Protein AF-0000000068973822 (afdb_homodimer)

pLDDT: mean 94.46, std 4.37, range [61.22, 98.12]

Solvent-accessible surface area (backbone atoms only — not comparable to full-atom values): 18687 Å² total; per-residue (Å²): 132,57,70,66,59,50,48,53,49,49,56,64,38,21,75,82,67,74,74,43,32,42,66,67,36,48,35,72,63,44,80,24,71,57,99,57,79,37,46,62,68,36,48,51,48,54,44,62,74,42,31,82,83,69,76,74,44,29,42,63,70,35,41,53,54,48,51,54,52,50,51,52,49,49,55,53,48,56,68,41,21,79,83,67,73,46,40,34,40,65,68,33,43,50,51,46,42,41,73,74,69,47,89,72,53,72,69,53,50,52,48,50,43,61,59,50,16,86,79,73,71,71,38,27,37,50,41,36,45,53,42,49,54,52,42,50,51,41,42,48,57,42,47,49,72,44,17,77,82,69,76,51,49,29,64,31,45,57,68,54,45,51,54,32,39,47,58,65,64,112,132,57,69,64,60,52,49,53,48,50,56,63,37,20,77,81,68,74,74,43,34,43,65,67,37,48,36,73,64,46,80,23,70,57,96,56,79,37,48,63,68,38,48,50,49,53,44,63,74,42,30,83,83,70,76,73,43,30,42,64,72,34,41,52,52,48,49,52,52,50,52,53,48,50,54,54,48,55,68,40,20,78,82,66,72,49,39,33,41,66,69,32,44,51,53,46,43,43,73,74,68,46,88,73,55,71,69,54,52,53,48,51,42,62,61,50,18,88,78,73,74,69,37,28,37,50,41,37,45,52,40,50,53,51,39,50,49,42,41,50,56,41,47,50,73,43,17,77,80,69,75,50,50,29,64,30,45,55,68,54,44,50,54,32,40,48,57,64,63,114

Foldseek 3Di:
DDLVVLVVLVCVLPVVNPQWHALVSVQVSDDQQDPDTQDSLLSVVLCVVQVPVPPRIGHSVSSVVSVVVLVVLVVLVCVLVVVPSQWHALVSQCVSCVVVVDDDDSVVSQVLQCVQVPPNPRTHTSNSSSLSVVLVVQLVVLQVVQVVVVPPDGDDDPVSVVVSNCSSPD/DDLVVLVVLVCVLPVVNPQWHALVSVQVSDDQQDPDTQDSLLSVVLCVVQVPVPPRIGHSVSSVVSVVVLVVLVVLVCVLPPVPSQWHALVSQCVSCVVVVDDDDSVVSQVLQCVQVPPNPRTHTSNSSSLSVVLVVQLVVLQVVQVVVVPPDGDDDPVSVVVSNCSSPD

Nearest PDB structures (foldseek):
  5jjg-assembly1_A-2  TM=9.524E-01  e=1.210E-16  Mus musculus
  3aak-assembly1_A-2  TM=9.646E-01  e=2.326E-16  Homo sapiens
  5gqq-assembly1_C  TM=9.694E-01  e=4.235E-16  Homo sapiens
  2zn9-assembly1_B  TM=9.632E-01  e=5.871E-16  Homo sapiens
  1hqv-assembly1_A  TM=9.684E-01  e=3.738E-15  Mus musculus

Organism: Fasciola gigantica (NCBI:txid46835)

Secondary structure (DSSP, 8-state):
--HHHHHHHHHHH-TT-SSSB-HHHHHHH---SSSSPPPHHHHHHHHHHH-TT-SSSB-HHHHHHHHHHHHHHHHHHHHH-TT--SEE-HHHHHHHHHHTT----HHHHHHHHHHH-TT-SS-EEHHHHHHHHHHHHHHHHHHHHH-TTSSSEEEEEHHHHHHHHGGG--/--HHHHHHHHHHH-TT-SSSB-HHHHHHH---SSSSPPPHHHHHHHHHHH-TT-SSSB-HHHHHHHHHHHHHHHHHHHHH-TT--SEE-HHHHHHHHHHTT----HHHHHHHHHHH-TT-SS-EEHHHHHHHHHHHHHHHHHHHHH-TTSSSEEEEEHHHHHHHHGGG--

Radius of gyration: 21.0 Å; Cα contacts (8 Å, |Δi|>4): 414; chains: 2; bounding box: 54×58×52 Å

Sequence (340 aa):
MNNQQVQSFFQQVDRDNSGSISPMELQQALHNGLSTQFNMKTIELMMAMFDRDLNGTMSFPEFSQLFGYVQQWMNCFRQFDQDRSGTISCNEMQTALTSFGFRLSPQFINLLIRKFDRTKRGQIAFDDFIYCCVCLQNLTNAFMVYDINRNGFAQFHYEQFLTAALSIIIMNNQQVQSFFQQVDRDNSGSISPMELQQALHNGLSTQFNMKTIELMMAMFDRDLNGTMSFPEFSQLFGYVQQWMNCFRQFDQDRSGTISCNEMQTALTSFGFRLSPQFINLLIRKFDRTKRGQIAFDDFIYCCVCLQNLTNAFMVYDINRNGFAQFHYEQFLTAALSIII

Structure (mmCIF, N/CA/C/O backbone):
data_AF-0000000068973822-model_v1
#
loop_
_entity.id
_entity.type
_entity.pdbx_description
1 polymer 'Programmed cell death protein 6'
#
loop_
_atom_site.group_PDB
_atom_site.id
_atom_site.type_symbol
_atom_site.label_atom_id
_atom_site.label_alt_id
_atom_site.label_comp_id
_atom_site.label_asym_id
_atom_site.label_entity_id
_atom_site.label_seq_id
_atom_site.pdbx_PDB_ins_code
_atom_site.Cartn_x
_atom_site.Cartn_y
_atom_site.Cartn_z
_atom_site.occupancy
_atom_site.B_iso_or_equiv
_atom_site.auth_seq_id
_atom_site.auth_comp_id
_atom_site.auth_asym_id
_atom_site.auth_atom_id
_atom_site.pdbx_PDB_model_num
ATOM 1 N N . MET A 1 1 ? -11.172 -18.938 -22.453 1 61.44 1 MET A N 1
ATOM 2 C CA . MET A 1 1 ? -12.57 -18.828 -22.031 1 61.44 1 MET A CA 1
ATOM 3 C C . MET A 1 1 ? -13.406 -18.141 -23.109 1 61.44 1 MET A C 1
ATOM 5 O O . MET A 1 1 ? -12.906 -17.297 -23.844 1 61.44 1 MET A O 1
ATOM 9 N N . ASN A 1 2 ? -14.531 -18.656 -23.328 1 77.5 2 ASN A N 1
ATOM 10 C CA . ASN A 1 2 ? -15.422 -18.141 -24.359 1 77.5 2 ASN A CA 1
ATOM 11 C C . ASN A 1 2 ? -15.984 -16.766 -23.984 1 77.5 2 ASN A C 1
ATOM 13 O O . ASN A 1 2 ? -16.172 -16.469 -22.812 1 77.5 2 ASN A O 1
ATOM 17 N N . ASN A 1 3 ? -15.914 -15.828 -24.891 1 81.12 3 ASN A N 1
ATOM 18 C CA . ASN A 1 3 ? -16.406 -14.461 -24.734 1 81.12 3 ASN A CA 1
ATOM 19 C C . ASN A 1 3 ? -17.781 -14.438 -24.094 1 81.12 3 ASN A C 1
ATOM 21 O O . ASN A 1 3 ? -18.078 -13.57 -23.266 1 81.12 3 ASN A O 1
ATOM 25 N N . GLN A 1 4 ? -18.562 -15.414 -24.344 1 86 4 GLN A N 1
ATOM 26 C CA . GLN A 1 4 ? -19.922 -15.469 -23.797 1 86 4 GLN A CA 1
ATOM 27 C C . GLN A 1 4 ? -19.891 -15.727 -22.297 1 86 4 GLN A C 1
ATOM 29 O O . GLN A 1 4 ? -20.672 -15.141 -21.547 1 86 4 GLN A O 1
ATOM 34 N N . GLN A 1 5 ? -19.031 -16.594 -21.938 1 89.75 5 GLN A N 1
ATOM 35 C CA . GLN A 1 5 ? -18.906 -16.906 -20.531 1 89.75 5 GLN A CA 1
ATOM 36 C C . GLN A 1 5 ? -18.422 -15.695 -19.734 1 89.75 5 GLN A C 1
ATOM 38 O O . GLN A 1 5 ? -18.953 -15.414 -18.656 1 89.75 5 GLN A O 1
ATOM 43 N N . VAL A 1 6 ? -17.516 -15 -20.328 1 93.25 6 VAL A N 1
ATOM 44 C CA . VAL A 1 6 ? -16.969 -13.836 -19.656 1 93.25 6 VAL A CA 1
ATOM 45 C C . VAL A 1 6 ? -18.031 -12.75 -19.547 1 93.25 6 VAL A C 1
ATOM 47 O O . VAL A 1 6 ? -18.109 -12.039 -18.531 1 93.25 6 VAL A O 1
ATOM 50 N N . GLN A 1 7 ? -18.844 -12.633 -20.516 1 93.5 7 GLN A N 1
ATOM 51 C CA . GLN A 1 7 ? -19.922 -11.648 -20.5 1 93.5 7 GLN A CA 1
ATOM 52 C C . GLN A 1 7 ? -20.922 -11.953 -19.391 1 93.5 7 GLN A C 1
ATOM 54 O O . GLN A 1 7 ? -21.422 -11.039 -18.734 1 93.5 7 GLN A O 1
ATOM 59 N N . SER A 1 8 ? -21.234 -13.195 -19.297 1 94.12 8 SER A N 1
ATOM 60 C CA . SER A 1 8 ? -22.156 -13.602 -18.219 1 94.12 8 SER A CA 1
ATOM 61 C C . SER A 1 8 ? -21.578 -13.25 -16.859 1 94.12 8 SER A C 1
ATOM 63 O O . SER A 1 8 ? -22.297 -12.773 -15.977 1 94.12 8 SER A O 1
ATOM 65 N N . PHE A 1 9 ? -20.312 -13.492 -16.734 1 93.12 9 PHE A N 1
ATOM 66 C CA . PHE A 1 9 ? -19.656 -13.172 -15.484 1 93.12 9 PHE A CA 1
ATOM 67 C C . PHE A 1 9 ? -19.656 -11.664 -15.234 1 93.12 9 PHE A C 1
ATOM 69 O O . PHE A 1 9 ? -19.891 -11.211 -14.109 1 93.12 9 PHE A O 1
ATOM 76 N N . PHE A 1 10 ? -19.422 -10.953 -16.25 1 96.75 10 PHE A N 1
ATOM 77 C CA . PHE A 1 10 ? -19.438 -9.5 -16.172 1 96.75 10 PHE A CA 1
ATOM 78 C C . PHE A 1 10 ? -20.781 -9.008 -15.641 1 96.75 10 PHE A C 1
ATOM 80 O O . PHE A 1 10 ? -20.828 -8.156 -14.75 1 96.75 10 PHE A O 1
ATOM 87 N N . GLN A 1 11 ? -21.812 -9.555 -16.172 1 95.38 11 GLN A N 1
ATOM 88 C CA . GLN A 1 11 ? -23.156 -9.156 -15.766 1 95.38 11 GLN A CA 1
ATOM 89 C C . GLN A 1 11 ? -23.422 -9.523 -14.312 1 95.38 11 GLN A C 1
ATOM 91 O O . GLN A 1 11 ? -24.094 -8.781 -13.594 1 95.38 11 GLN A O 1
ATOM 96 N N . GLN A 1 12 ? -22.891 -10.641 -13.938 1 95.12 12 GLN A N 1
ATOM 97 C CA . GLN A 1 12 ? -23.062 -11.094 -12.562 1 95.12 12 GLN A CA 1
ATOM 98 C C . GLN A 1 12 ? -22.312 -10.195 -11.586 1 95.12 12 GLN A C 1
ATOM 100 O O . GLN A 1 12 ? -22.781 -9.945 -10.477 1 95.12 12 GLN A O 1
ATOM 105 N N . VAL A 1 13 ? -21.188 -9.797 -12 1 95.94 13 VAL A N 1
ATOM 106 C CA . VAL A 1 13 ? -20.328 -8.969 -11.156 1 95.94 13 VAL A CA 1
ATOM 107 C C . VAL A 1 13 ? -20.906 -7.555 -11.07 1 95.94 13 VAL A C 1
ATOM 109 O O . VAL A 1 13 ? -20.844 -6.914 -10.016 1 95.94 13 VAL A O 1
ATOM 112 N N . ASP A 1 14 ? -21.453 -7.102 -12.172 1 97.19 14 ASP A N 1
ATOM 113 C CA . ASP A 1 14 ? -22.062 -5.773 -12.234 1 97.19 14 ASP A CA 1
ATOM 114 C C . ASP A 1 14 ? -23.406 -5.75 -11.508 1 97.19 14 ASP A C 1
ATOM 116 O O . ASP A 1 14 ? -24.453 -5.586 -12.133 1 97.19 14 ASP A O 1
ATOM 120 N N . ARG A 1 15 ? -23.406 -5.688 -10.297 1 95.31 15 ARG A N 1
ATOM 121 C CA . ARG A 1 15 ? -24.594 -5.867 -9.453 1 95.31 15 ARG A CA 1
ATOM 122 C C . ARG A 1 15 ? -25.578 -4.711 -9.633 1 95.31 15 ARG A C 1
ATOM 124 O O . ARG A 1 15 ? -26.781 -4.895 -9.5 1 95.31 15 ARG A O 1
ATOM 131 N N . ASP A 1 16 ? -25.109 -3.525 -9.867 1 94.94 16 ASP A N 1
ATOM 132 C CA . ASP A 1 16 ? -26.016 -2.387 -10 1 94.94 16 ASP A CA 1
ATOM 133 C C . ASP A 1 16 ? -26.406 -2.16 -11.461 1 94.94 16 ASP A C 1
ATOM 135 O O . ASP A 1 16 ? -27.062 -1.164 -11.789 1 94.94 16 ASP A O 1
ATOM 139 N N . ASN A 1 17 ? -25.938 -2.965 -12.352 1 95.94 17 ASN A N 1
ATOM 140 C CA . ASN A 1 17 ? -26.25 -2.943 -13.773 1 95.94 17 ASN A CA 1
ATOM 141 C C . ASN A 1 17 ? -25.891 -1.599 -14.406 1 95.94 17 ASN A C 1
ATOM 143 O O . ASN A 1 17 ? -26.656 -1.064 -15.203 1 95.94 17 ASN A O 1
ATOM 147 N N . SER A 1 18 ? -24.766 -1.058 -14.031 1 95.81 18 SER A N 1
ATOM 148 C CA . SER A 1 18 ? -24.328 0.242 -14.531 1 95.81 18 SER A CA 1
ATOM 149 C C . SER A 1 18 ? -23.609 0.104 -15.859 1 95.81 18 SER A C 1
ATOM 151 O O . SER A 1 18 ? -23.375 1.096 -16.562 1 95.81 18 SER A O 1
ATOM 153 N N . GLY A 1 19 ? -23.219 -1.12 -16.203 1 96.06 19 GLY A N 1
ATOM 154 C CA . GLY A 1 19 ? -22.406 -1.342 -17.375 1 96.06 19 GLY A CA 1
ATOM 155 C C . GLY A 1 19 ? -20.922 -1.262 -17.109 1 96.06 19 GLY A C 1
ATOM 156 O O . GLY A 1 19 ? -20.109 -1.386 -18.016 1 96.06 19 GLY A O 1
ATOM 157 N N . SER A 1 20 ? -20.531 -1.035 -15.875 1 96.94 20 SER A N 1
ATOM 158 C CA . SER A 1 20 ? -19.141 -1.008 -15.438 1 96.94 20 SER A CA 1
ATOM 159 C C . SER A 1 20 ? -18.984 -1.642 -14.062 1 96.94 20 SER A C 1
ATOM 161 O O . SER A 1 20 ? -19.938 -1.713 -13.289 1 96.94 20 SER A O 1
ATOM 163 N N . ILE A 1 21 ? -17.828 -2.158 -13.82 1 97 21 ILE A N 1
ATOM 164 C CA . ILE A 1 21 ? -17.562 -2.834 -12.555 1 97 21 ILE A CA 1
ATOM 165 C C . ILE A 1 21 ? -16.781 -1.904 -11.625 1 97 21 ILE A C 1
ATOM 167 O O . ILE A 1 21 ? -15.734 -1.382 -12.008 1 97 21 ILE A O 1
ATOM 171 N N . SER A 1 22 ? -17.312 -1.692 -10.453 1 94.69 22 SER A N 1
ATOM 172 C CA . SER A 1 22 ? -16.609 -0.921 -9.43 1 94.69 22 SER A CA 1
ATOM 173 C C . SER A 1 22 ? -15.641 -1.795 -8.641 1 94.69 22 SER A C 1
ATOM 175 O O . SER A 1 22 ? -15.695 -3.023 -8.719 1 94.69 22 SER A O 1
ATOM 177 N N . PRO A 1 23 ? -14.75 -1.146 -7.848 1 92.25 23 PRO A N 1
ATOM 178 C CA . PRO A 1 23 ? -13.844 -1.928 -7.004 1 92.25 23 PRO A CA 1
ATOM 179 C C . PRO A 1 23 ? -14.586 -2.82 -6.012 1 92.25 23 PRO A C 1
ATOM 181 O O . PRO A 1 23 ? -14.203 -3.977 -5.812 1 92.25 23 PRO A O 1
ATOM 184 N N . MET A 1 24 ? -15.602 -2.303 -5.484 1 91.25 24 MET A N 1
ATOM 185 C CA . MET A 1 24 ? -16.375 -3.062 -4.504 1 91.25 24 MET A CA 1
ATOM 186 C C . MET A 1 24 ? -17.062 -4.25 -5.16 1 91.25 24 MET A C 1
ATOM 188 O O . MET A 1 24 ? -17.109 -5.344 -4.594 1 91.25 24 MET A O 1
ATOM 192 N N . GLU A 1 25 ? -17.594 -4.023 -6.312 1 95.69 25 GLU A N 1
ATOM 193 C CA . GLU A 1 25 ? -18.234 -5.117 -7.043 1 95.69 25 GLU A CA 1
ATOM 194 C C . GLU A 1 25 ? -17.219 -6.207 -7.391 1 95.69 25 GLU A C 1
ATOM 196 O O . GLU A 1 25 ? -17.516 -7.398 -7.262 1 95.69 25 GLU A O 1
ATOM 201 N N . LEU A 1 26 ? -16.062 -5.773 -7.832 1 96.5 26 LEU A N 1
ATOM 202 C CA . LEU A 1 26 ? -15.016 -6.73 -8.156 1 96.5 26 LEU A CA 1
ATOM 203 C C . LEU A 1 26 ? -14.578 -7.5 -6.918 1 96.5 26 LEU A C 1
ATOM 205 O O . LEU A 1 26 ? -14.391 -8.719 -6.973 1 96.5 26 LEU A O 1
ATOM 209 N N . GLN A 1 27 ? -14.422 -6.816 -5.832 1 94.81 27 GLN A N 1
ATOM 210 C CA . GLN A 1 27 ? -14.008 -7.441 -4.578 1 94.81 27 GLN A CA 1
ATOM 211 C C . GLN A 1 27 ? -14.984 -8.539 -4.16 1 94.81 27 GLN A C 1
ATOM 213 O O . GLN A 1 27 ? -14.562 -9.602 -3.695 1 94.81 27 GLN A O 1
ATOM 218 N N . GLN A 1 28 ? -16.234 -8.281 -4.324 1 93.5 28 GLN A N 1
ATOM 219 C CA . GLN A 1 28 ? -17.266 -9.234 -3.916 1 93.5 28 GLN A CA 1
ATOM 220 C C . GLN A 1 28 ? -17.312 -10.43 -4.855 1 93.5 28 GLN A C 1
ATOM 222 O O . GLN A 1 28 ? -17.797 -11.508 -4.484 1 93.5 28 GLN A O 1
ATOM 227 N N . ALA A 1 29 ? -16.828 -10.227 -6.031 1 94.56 29 ALA A N 1
ATOM 228 C CA . ALA A 1 29 ? -16.922 -11.273 -7.051 1 94.56 29 ALA A CA 1
ATOM 229 C C . ALA A 1 29 ? -15.75 -12.242 -6.945 1 94.56 29 ALA A C 1
ATOM 231 O O . ALA A 1 29 ? -15.867 -13.414 -7.312 1 94.56 29 ALA A O 1
ATOM 232 N N . LEU A 1 30 ? -14.656 -11.734 -6.477 1 95.19 30 LEU A N 1
ATOM 233 C CA . LEU A 1 30 ? -13.445 -12.547 -6.418 1 95.19 30 LEU A CA 1
ATOM 234 C C . LEU A 1 30 ? -13.312 -13.219 -5.055 1 95.19 30 LEU A C 1
ATOM 236 O O . LEU A 1 30 ? -13.648 -12.633 -4.027 1 95.19 30 LEU A O 1
ATOM 240 N N . HIS A 1 31 ? -12.75 -14.422 -5.102 1 92.31 31 HIS A N 1
ATOM 241 C CA . HIS A 1 31 ? -12.586 -15.203 -3.883 1 92.31 31 HIS A CA 1
ATOM 242 C C . HIS A 1 31 ? -11.117 -15.562 -3.66 1 92.31 31 HIS A C 1
ATOM 244 O O . HIS A 1 31 ? -10.391 -15.844 -4.617 1 92.31 31 HIS A O 1
ATOM 250 N N . ASN A 1 32 ? -10.75 -15.578 -2.361 1 93.62 32 ASN A N 1
ATOM 251 C CA . ASN A 1 32 ? -9.352 -15.828 -2.031 1 93.62 32 ASN A CA 1
ATOM 252 C C . ASN A 1 32 ? -9.164 -17.203 -1.395 1 93.62 32 ASN A C 1
ATOM 254 O O . ASN A 1 32 ? -8.07 -17.531 -0.917 1 93.62 32 ASN A O 1
ATOM 258 N N . GLY A 1 33 ? -10.227 -17.969 -1.342 1 89.88 33 GLY A N 1
ATOM 259 C CA . GLY A 1 33 ? -10.148 -19.312 -0.774 1 89.88 33 GLY A CA 1
ATOM 260 C C . GLY A 1 33 ? -10.359 -19.328 0.728 1 89.88 33 GLY A C 1
ATOM 261 O O . GLY A 1 33 ? -10.352 -20.406 1.344 1 89.88 33 GLY A O 1
ATOM 262 N N . LEU A 1 34 ? -10.461 -18.203 1.317 1 92.38 34 LEU A N 1
ATOM 263 C CA . LEU A 1 34 ? -10.742 -18.062 2.742 1 92.38 34 LEU A CA 1
ATOM 264 C C . LEU A 1 34 ? -12.086 -17.375 2.963 1 92.38 34 LEU A C 1
ATOM 266 O O . LEU A 1 34 ? -12.742 -16.953 2.004 1 92.38 34 LEU A O 1
ATOM 270 N N . SER A 1 35 ? -12.477 -17.328 4.199 1 88.56 35 SER A N 1
ATOM 271 C CA . SER A 1 35 ? -13.758 -16.719 4.543 1 88.56 35 SER A CA 1
ATOM 272 C C . SER A 1 35 ? -13.648 -15.211 4.668 1 88.56 35 SER A C 1
ATOM 274 O O . SER A 1 35 ? -14.586 -14.539 5.094 1 88.56 35 SER A O 1
ATOM 276 N N . THR A 1 36 ? -12.516 -14.688 4.277 1 88.5 36 THR A N 1
ATOM 277 C CA . THR A 1 36 ? -12.32 -13.242 4.363 1 88.5 36 THR A CA 1
ATOM 278 C C . THR A 1 36 ? -12.562 -12.586 3.008 1 88.5 36 THR A C 1
ATOM 280 O O . THR A 1 36 ? -12.547 -13.25 1.974 1 88.5 36 THR A O 1
ATOM 283 N N . GLN A 1 37 ? -12.789 -11.305 3.055 1 89 37 GLN A N 1
ATOM 284 C CA . GLN A 1 37 ? -12.93 -10.539 1.822 1 89 37 GLN A CA 1
ATOM 285 C C . GLN A 1 37 ? -11.617 -10.508 1.039 1 89 37 GLN A C 1
ATOM 287 O O . GLN A 1 37 ? -10.539 -10.531 1.628 1 89 37 GLN A O 1
ATOM 292 N N . PHE A 1 38 ? -11.828 -10.438 -0.295 1 94.69 38 PHE A N 1
ATOM 293 C CA . PHE A 1 38 ? -10.656 -10.273 -1.147 1 94.69 38 PHE A CA 1
ATOM 294 C C . PHE A 1 38 ? -9.906 -8.992 -0.799 1 94.69 38 PHE A C 1
ATOM 296 O O . PHE A 1 38 ? -10.523 -7.965 -0.495 1 94.69 38 PHE A O 1
ATOM 303 N N . ASN A 1 39 ? -8.586 -9.07 -0.814 1 92.75 39 ASN A N 1
ATOM 304 C CA . ASN A 1 39 ? -7.73 -7.945 -0.451 1 92.75 39 ASN A CA 1
ATOM 305 C C . ASN A 1 39 ? -7.98 -6.738 -1.352 1 92.75 39 ASN A C 1
ATOM 307 O O . ASN A 1 39 ? -7.762 -6.805 -2.562 1 92.75 39 ASN A O 1
ATOM 311 N N . MET A 1 40 ? -8.398 -5.691 -0.692 1 89.75 40 MET A N 1
ATOM 312 C CA . MET A 1 40 ? -8.719 -4.496 -1.466 1 89.75 40 MET A CA 1
ATOM 313 C C . MET A 1 40 ? -7.473 -3.943 -2.152 1 89.75 40 MET A C 1
ATOM 315 O O . MET A 1 40 ? -7.555 -3.406 -3.258 1 89.75 40 MET A O 1
ATOM 319 N N . LYS A 1 41 ? -6.332 -4.105 -1.562 1 91.5 41 LYS A N 1
ATOM 320 C CA . LYS A 1 41 ? -5.098 -3.65 -2.191 1 91.5 41 LYS A CA 1
ATOM 321 C C . LYS A 1 41 ? -4.848 -4.383 -3.506 1 91.5 41 LYS A C 1
ATOM 323 O O . LYS A 1 41 ? -4.422 -3.773 -4.492 1 91.5 41 LYS A O 1
ATOM 328 N N . THR A 1 42 ? -5.141 -5.621 -3.488 1 95.81 42 THR A N 1
ATOM 329 C CA . THR A 1 42 ? -4.988 -6.414 -4.703 1 95.81 42 THR A CA 1
ATOM 330 C C . THR A 1 42 ? -6 -5.984 -5.762 1 95.81 42 THR A C 1
ATOM 332 O O . THR A 1 42 ? -5.676 -5.914 -6.949 1 95.81 42 THR A O 1
ATOM 335 N N . ILE A 1 43 ? -7.176 -5.672 -5.32 1 95.06 43 ILE A N 1
ATOM 336 C CA . ILE A 1 43 ? -8.219 -5.191 -6.215 1 95.06 43 ILE A CA 1
ATOM 337 C C . ILE A 1 43 ? -7.758 -3.908 -6.906 1 95.06 43 ILE A C 1
ATOM 339 O O . ILE A 1 43 ? -7.82 -3.799 -8.133 1 95.06 43 ILE A O 1
ATOM 343 N N . GLU A 1 44 ? -7.266 -3.047 -6.133 1 91.56 44 GLU A N 1
ATOM 344 C CA . GLU A 1 44 ? -6.836 -1.756 -6.664 1 91.56 44 GLU A CA 1
ATOM 345 C C . GLU A 1 44 ? -5.656 -1.915 -7.617 1 91.56 44 GLU A C 1
ATOM 347 O O . GLU A 1 44 ? -5.578 -1.234 -8.641 1 91.56 44 GLU A O 1
ATOM 352 N N . LEU A 1 45 ? -4.816 -2.783 -7.223 1 93.44 45 LEU A N 1
ATOM 353 C CA . LEU A 1 45 ? -3.678 -3.09 -8.078 1 93.44 45 LEU A CA 1
ATOM 354 C C . LEU A 1 45 ? -4.145 -3.602 -9.438 1 93.44 45 LEU A C 1
ATOM 356 O O . LEU A 1 45 ? -3.723 -3.088 -10.477 1 93.44 45 LEU A O 1
ATOM 360 N N . MET A 1 46 ? -5.066 -4.555 -9.406 1 95.38 46 MET A N 1
ATOM 361 C CA . MET A 1 46 ? -5.559 -5.145 -10.648 1 95.38 46 MET A CA 1
ATOM 362 C C . MET A 1 46 ? -6.336 -4.121 -11.461 1 95.38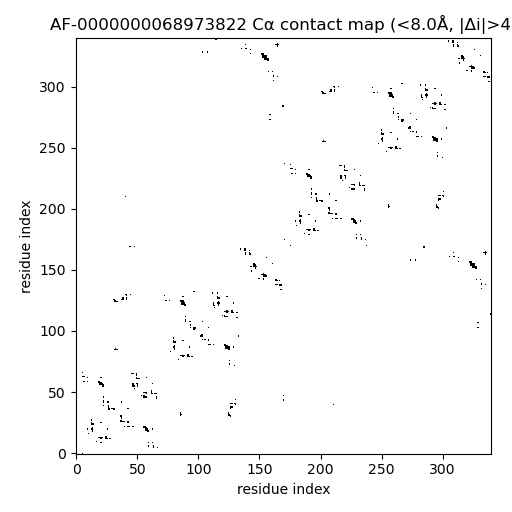 46 MET A C 1
ATOM 364 O O . MET A 1 46 ? -6.176 -4.043 -12.688 1 95.38 46 MET A O 1
ATOM 368 N N . MET A 1 47 ? -7.082 -3.352 -10.812 1 94.19 47 MET A N 1
ATOM 369 C CA . MET A 1 47 ? -7.855 -2.33 -11.516 1 94.19 47 MET A CA 1
ATOM 370 C C . MET A 1 47 ? -6.934 -1.308 -12.164 1 94.19 47 MET A C 1
ATOM 372 O O . MET A 1 47 ? -7.156 -0.909 -13.312 1 94.19 47 MET A O 1
ATOM 376 N N . ALA A 1 48 ? -5.988 -0.963 -11.438 1 91.12 48 ALA A N 1
ATOM 377 C CA . ALA A 1 48 ? -5.043 0.009 -11.977 1 91.12 48 ALA A CA 1
ATOM 378 C C . ALA A 1 48 ? -4.344 -0.537 -13.219 1 91.12 48 ALA A C 1
ATOM 380 O O . ALA A 1 48 ? -4.027 0.215 -14.141 1 91.12 48 ALA A O 1
ATOM 381 N N . MET A 1 49 ? -4.137 -1.771 -13.289 1 93.62 49 MET A N 1
ATOM 382 C CA . MET A 1 49 ? -3.428 -2.41 -14.398 1 93.62 49 MET A CA 1
ATOM 383 C C . MET A 1 49 ? -4.281 -2.416 -15.664 1 93.62 49 MET A C 1
ATOM 385 O O . MET A 1 49 ? -3.752 -2.338 -16.766 1 93.62 49 MET A O 1
ATOM 389 N N . PHE A 1 50 ? -5.555 -2.436 -15.469 1 95.62 50 PHE A N 1
ATOM 390 C CA . PHE A 1 50 ? -6.363 -2.711 -16.656 1 95.62 50 PHE A CA 1
ATOM 391 C C . PHE A 1 50 ? -7.336 -1.566 -16.922 1 95.62 50 PHE A C 1
ATOM 393 O O . PHE A 1 50 ? -8 -1.543 -17.953 1 95.62 50 PHE A O 1
ATOM 400 N N . ASP A 1 51 ? -7.406 -0.679 -15.969 1 93.06 51 ASP A N 1
ATOM 401 C CA . ASP A 1 51 ? -8.258 0.492 -16.172 1 93.06 51 ASP A CA 1
ATOM 402 C C . ASP A 1 51 ? -7.605 1.483 -17.125 1 93.06 51 ASP A C 1
ATOM 404 O O . ASP A 1 51 ? -7.09 2.52 -16.703 1 93.06 51 ASP A O 1
ATOM 408 N N . ARG A 1 52 ? -7.789 1.351 -18.359 1 90.12 52 ARG A N 1
ATOM 409 C CA . ARG A 1 52 ? -7.082 2.076 -19.406 1 90.12 52 ARG A CA 1
ATOM 410 C C . ARG A 1 52 ? -7.535 3.531 -19.469 1 90.12 52 ARG A C 1
ATOM 412 O O . ARG A 1 52 ? -6.738 4.422 -19.781 1 90.12 52 ARG A O 1
ATOM 419 N N . ASP A 1 53 ? -8.773 3.791 -19.234 1 90.25 53 ASP A N 1
ATOM 420 C CA . ASP A 1 53 ? -9.266 5.16 -19.375 1 90.25 53 ASP A CA 1
ATOM 421 C C . ASP A 1 53 ? -9.211 5.898 -18.031 1 90.25 53 ASP A C 1
ATOM 423 O O . ASP A 1 53 ? -9.672 7.039 -17.938 1 90.25 53 ASP A O 1
ATOM 427 N N . LEU A 1 54 ? -8.773 5.23 -16.938 1 86 54 LEU A N 1
ATOM 428 C CA . LEU A 1 54 ? -8.484 5.812 -15.633 1 86 54 LEU A CA 1
ATOM 429 C C . LEU A 1 54 ? -9.734 6.426 -15.023 1 86 54 LEU A C 1
ATOM 431 O O . LEU A 1 54 ? -9.672 7.484 -14.391 1 86 54 LEU A O 1
ATOM 435 N N . ASN A 1 55 ? -10.828 5.777 -15.258 1 87.25 55 ASN A N 1
ATOM 436 C CA . ASN A 1 55 ? -12.062 6.34 -14.719 1 87.25 55 ASN A CA 1
ATOM 437 C C . ASN A 1 55 ? -12.469 5.648 -13.414 1 87.25 55 ASN A C 1
ATOM 439 O O . ASN A 1 55 ? -13.508 5.977 -12.836 1 87.25 55 ASN A O 1
ATOM 443 N N . GLY A 1 56 ? -11.727 4.602 -13.031 1 87.81 56 GLY A N 1
ATOM 444 C CA . GLY A 1 56 ? -11.945 3.998 -11.727 1 87.81 56 GLY A CA 1
ATOM 445 C C . GLY A 1 56 ? -12.883 2.809 -11.766 1 87.81 56 GLY A C 1
ATOM 446 O O . GLY A 1 56 ? -13.125 2.16 -10.742 1 87.81 56 GLY A O 1
ATOM 447 N N . THR A 1 57 ? -13.438 2.58 -12.938 1 93.56 57 THR A N 1
ATOM 448 C CA . THR A 1 57 ? -14.289 1.411 -13.125 1 93.56 57 THR A CA 1
ATOM 449 C C . THR A 1 57 ? -13.805 0.571 -14.305 1 93.56 57 THR A C 1
ATOM 451 O O . THR A 1 57 ? -12.859 0.959 -15 1 93.56 57 THR A O 1
ATOM 454 N N . MET A 1 58 ? -14.43 -0.635 -14.375 1 96.25 58 MET A N 1
ATOM 455 C CA . MET A 1 58 ? -13.977 -1.532 -15.438 1 96.25 58 MET A CA 1
ATOM 456 C C . MET A 1 58 ? -15.078 -1.759 -16.469 1 96.25 58 MET A C 1
ATOM 458 O O . MET A 1 58 ? -16.172 -2.189 -16.125 1 96.25 58 MET A O 1
ATOM 462 N N . SER A 1 59 ? -14.75 -1.381 -17.688 1 96.75 59 SER A N 1
ATOM 463 C CA . SER A 1 59 ? -15.609 -1.776 -18.812 1 96.75 59 SER A CA 1
ATOM 464 C C . SER A 1 59 ? -15.453 -3.26 -19.125 1 96.75 59 SER A C 1
ATOM 466 O O . SER A 1 59 ? -14.586 -3.932 -18.562 1 96.75 59 SER A O 1
ATOM 468 N N . PHE A 1 60 ? -16.375 -3.676 -20.016 1 96.06 60 PHE A N 1
ATOM 469 C CA . PHE A 1 60 ? -16.344 -5.098 -20.344 1 96.06 60 PHE A CA 1
ATOM 470 C C . PHE A 1 60 ? -15 -5.484 -20.953 1 96.06 60 PHE A C 1
ATOM 472 O O . PHE A 1 60 ? -14.383 -6.469 -20.531 1 96.06 60 PHE A O 1
ATOM 479 N N . PRO A 1 61 ? -14.484 -4.773 -21.844 1 96.12 61 PRO A N 1
ATOM 480 C CA . PRO A 1 61 ? -13.195 -5.164 -22.406 1 96.12 61 PRO A CA 1
ATOM 481 C C . PRO A 1 61 ? -12.078 -5.191 -21.375 1 96.12 61 PRO A C 1
ATOM 483 O O . PRO A 1 61 ? -11.258 -6.113 -21.359 1 96.12 61 PRO A O 1
ATOM 486 N N . GLU A 1 62 ? -12.047 -4.25 -20.5 1 97.06 62 GLU A N 1
ATOM 487 C CA . GLU A 1 62 ? -11.062 -4.219 -19.422 1 97.06 62 GLU A CA 1
ATOM 488 C C . GLU A 1 62 ? -11.227 -5.414 -18.484 1 97.06 62 GLU A C 1
ATOM 490 O O . GLU A 1 62 ? -10.242 -6.055 -18.109 1 97.06 62 GLU A O 1
ATOM 495 N N . PHE A 1 63 ? -12.477 -5.629 -18.25 1 97 63 PHE A N 1
ATOM 496 C CA . PHE A 1 63 ? -12.781 -6.746 -17.359 1 97 63 PHE A CA 1
ATOM 497 C C . PHE A 1 63 ? -12.352 -8.07 -17.984 1 97 63 PHE A C 1
ATOM 499 O O . PHE A 1 63 ? -11.836 -8.953 -17.297 1 97 63 PHE A O 1
ATOM 506 N N . SER A 1 64 ? -12.625 -8.18 -19.203 1 96.56 64 SER A N 1
ATOM 507 C CA . SER A 1 64 ? -12.273 -9.422 -19.891 1 96.56 64 SER A CA 1
ATOM 508 C C . SER A 1 64 ? -10.781 -9.703 -19.781 1 96.56 64 SER A C 1
ATOM 510 O O . SER A 1 64 ? -10.375 -10.844 -19.562 1 96.56 64 SER A O 1
ATOM 512 N N . GLN A 1 65 ? -10.008 -8.711 -19.938 1 96.38 65 GLN A N 1
ATOM 513 C CA . GLN A 1 65 ? -8.562 -8.859 -19.797 1 96.38 65 GLN A CA 1
ATOM 514 C C . GLN A 1 65 ? -8.18 -9.211 -18.359 1 96.38 65 GLN A C 1
ATOM 516 O O . GLN A 1 65 ? -7.355 -10.094 -18.141 1 96.38 65 GLN A O 1
ATOM 521 N N . LEU A 1 66 ? -8.766 -8.523 -17.438 1 96.88 66 LEU A N 1
ATOM 522 C CA . LEU A 1 66 ? -8.508 -8.805 -16.031 1 96.88 66 LEU A CA 1
ATOM 523 C C . LEU A 1 66 ? -8.867 -10.25 -15.688 1 96.88 66 LEU A C 1
ATOM 525 O O . LEU A 1 66 ? -8.141 -10.922 -14.961 1 96.88 66 LEU A O 1
ATOM 529 N N . PHE A 1 67 ? -9.961 -10.633 -16.219 1 95.5 67 PHE A N 1
ATOM 530 C CA . PHE A 1 67 ? -10.438 -11.992 -15.961 1 95.5 67 PHE A CA 1
ATOM 531 C C . PHE A 1 67 ? -9.406 -13.016 -16.422 1 95.5 67 PHE A C 1
ATOM 533 O O . PHE A 1 67 ? -9.109 -13.977 -15.703 1 95.5 67 PHE A O 1
ATOM 540 N N . GLY A 1 68 ? -8.93 -12.812 -17.594 1 95.81 68 GLY A N 1
ATOM 541 C CA . GLY A 1 68 ? -7.875 -13.688 -18.078 1 95.81 68 GLY A CA 1
ATOM 542 C C . GLY A 1 68 ? -6.637 -13.672 -17.203 1 95.81 68 GLY A C 1
ATOM 543 O O . GLY A 1 68 ? -6.039 -14.719 -16.938 1 95.81 68 GLY A O 1
ATOM 544 N N . TYR A 1 69 ? -6.273 -12.523 -16.734 1 96.44 69 TYR A N 1
ATOM 545 C CA . TYR A 1 69 ? -5.148 -12.344 -15.836 1 96.44 69 TYR A CA 1
ATOM 546 C C . TYR A 1 69 ? -5.359 -13.117 -14.539 1 96.44 69 TYR A C 1
ATOM 548 O O . TYR A 1 69 ? -4.461 -13.828 -14.078 1 96.44 69 TYR A O 1
ATOM 556 N N . VAL A 1 70 ? -6.535 -13.062 -14.008 1 96.38 70 VAL A N 1
ATOM 557 C CA . VAL A 1 70 ? -6.879 -13.758 -12.766 1 96.38 70 VAL A CA 1
ATOM 558 C C . VAL A 1 70 ? -6.82 -15.266 -12.984 1 96.38 70 VAL A C 1
ATOM 560 O O . VAL A 1 70 ? -6.324 -16 -12.125 1 96.38 70 VAL A O 1
ATOM 563 N N . GLN A 1 71 ? -7.309 -15.633 -14.07 1 95.75 71 GLN A N 1
ATOM 564 C CA . GLN A 1 71 ? -7.281 -17.062 -14.383 1 95.75 71 GLN A CA 1
ATOM 565 C C . GLN A 1 71 ? -5.848 -17.578 -14.453 1 95.75 71 GLN A C 1
ATOM 567 O O . GLN A 1 71 ? -5.559 -18.688 -13.984 1 95.75 71 GLN A O 1
ATOM 572 N N . GLN A 1 72 ? -5.02 -16.828 -15.031 1 96.88 72 GLN A N 1
ATOM 573 C CA . GLN A 1 72 ? -3.615 -17.219 -15.109 1 96.88 72 GLN A CA 1
ATOM 574 C C . GLN A 1 72 ? -3.004 -17.344 -13.711 1 96.88 72 GLN A C 1
ATOM 576 O O . GLN A 1 72 ? -2.273 -18.297 -13.438 1 96.88 72 GLN A O 1
ATOM 581 N N . TRP A 1 73 ? -3.316 -16.438 -12.891 1 97.06 73 TRP A N 1
ATOM 582 C CA . TRP A 1 73 ? -2.816 -16.469 -11.523 1 97.06 73 TRP A CA 1
ATOM 583 C C . TRP A 1 73 ? -3.377 -17.672 -10.758 1 97.06 73 TRP A C 1
ATOM 585 O O . TRP A 1 73 ? -2.676 -18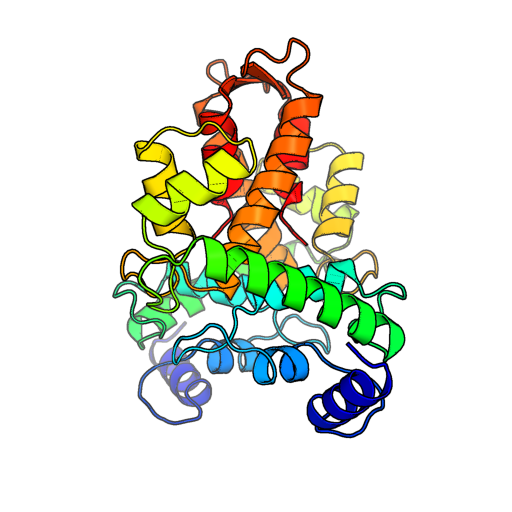.281 -9.953 1 97.06 73 TRP A O 1
ATOM 595 N N . MET A 1 74 ? -4.652 -17.938 -11.008 1 96.31 74 MET A N 1
ATOM 596 C CA . MET A 1 74 ? -5.27 -19.078 -10.352 1 96.31 74 MET A CA 1
ATOM 597 C C . MET A 1 74 ? -4.555 -20.375 -10.727 1 96.31 74 MET A C 1
ATOM 599 O O . MET A 1 74 ? -4.281 -21.203 -9.867 1 96.31 74 MET A O 1
ATOM 603 N N . ASN A 1 75 ? -4.258 -20.484 -11.961 1 96.31 75 ASN A N 1
ATOM 604 C CA . ASN A 1 75 ? -3.533 -21.672 -12.422 1 96.31 75 ASN A CA 1
ATOM 605 C C . ASN A 1 75 ? -2.152 -21.766 -11.773 1 96.31 75 ASN A C 1
ATOM 607 O O . ASN A 1 75 ? -1.738 -22.844 -11.336 1 96.31 75 ASN A O 1
ATOM 611 N N . CYS A 1 76 ? -1.513 -20.672 -11.758 1 95.75 76 CYS A N 1
ATOM 612 C CA . CYS A 1 76 ? -0.197 -20.609 -11.133 1 95.75 76 CYS A CA 1
ATOM 613 C C . CYS A 1 76 ? -0.28 -20.953 -9.648 1 95.75 76 CYS A C 1
ATOM 615 O O . CYS A 1 76 ? 0.513 -21.75 -9.148 1 95.75 76 CYS A O 1
ATOM 617 N N . PHE A 1 77 ? -1.233 -20.391 -8.984 1 97.38 77 PHE A N 1
ATOM 618 C CA . PHE A 1 77 ? -1.436 -20.609 -7.555 1 97.38 77 PHE A CA 1
ATOM 619 C C . PHE A 1 77 ? -1.671 -22.078 -7.25 1 97.38 77 PHE A C 1
ATOM 621 O O . PHE A 1 77 ? -1.078 -22.625 -6.32 1 97.38 77 PHE A O 1
ATOM 628 N N . ARG A 1 78 ? -2.48 -22.719 -8.039 1 96.5 78 ARG A N 1
ATOM 629 C CA . ARG A 1 78 ? -2.832 -24.125 -7.844 1 96.5 78 ARG A CA 1
ATOM 630 C C . ARG A 1 78 ? -1.609 -25.016 -8 1 96.5 78 ARG A C 1
ATOM 632 O O . ARG A 1 78 ? -1.491 -26.047 -7.324 1 96.5 78 ARG A O 1
ATOM 639 N N . GLN A 1 79 ? -0.761 -24.625 -8.836 1 97 79 GLN A N 1
ATOM 640 C CA . GLN A 1 79 ? 0.458 -25.391 -9.07 1 97 79 GLN A CA 1
ATOM 641 C C . GLN A 1 79 ? 1.34 -25.422 -7.82 1 97 79 GLN A C 1
ATOM 643 O O . GLN A 1 79 ? 2.016 -26.406 -7.547 1 97 79 GLN A O 1
ATOM 648 N N . PHE A 1 80 ? 1.271 -24.391 -7.055 1 97.06 80 PHE A N 1
ATOM 649 C CA . PHE A 1 80 ? 2.205 -24.266 -5.938 1 97.06 80 PHE A CA 1
ATOM 650 C C . PHE A 1 80 ? 1.521 -24.609 -4.621 1 97.06 80 PHE A C 1
ATOM 652 O O . PHE A 1 80 ? 2.188 -24.859 -3.615 1 97.06 80 PHE A O 1
ATOM 659 N N . ASP A 1 81 ? 0.192 -24.516 -4.699 1 97 81 ASP A N 1
ATOM 660 C CA . ASP A 1 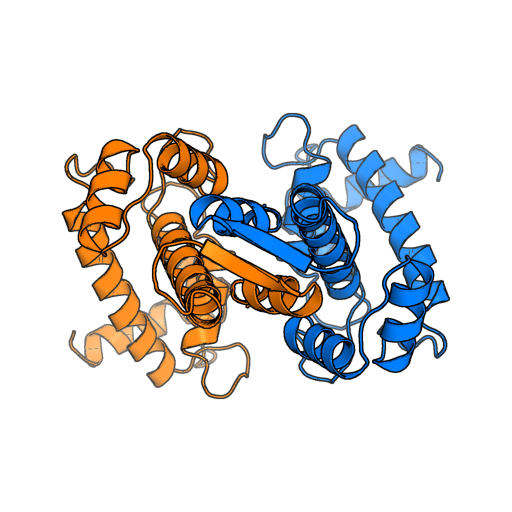81 ? -0.561 -25.016 -3.553 1 97 81 ASP A CA 1
ATOM 661 C C . ASP A 1 81 ? -0.638 -26.547 -3.564 1 97 81 ASP A C 1
ATOM 663 O O . ASP A 1 81 ? -1.714 -27.109 -3.752 1 97 81 ASP A O 1
ATOM 667 N N . GLN A 1 82 ? 0.386 -27.172 -3.15 1 95.31 82 GLN A N 1
ATOM 668 C CA . GLN A 1 82 ? 0.578 -28.609 -3.33 1 95.31 82 GLN A CA 1
ATOM 669 C C . GLN A 1 82 ? -0.409 -29.406 -2.48 1 95.31 82 GLN A C 1
ATOM 671 O O . GLN A 1 82 ? -0.884 -30.469 -2.902 1 95.31 82 GLN A O 1
ATOM 676 N N . ASP A 1 83 ? -0.752 -28.953 -1.259 1 95.44 83 ASP A N 1
ATO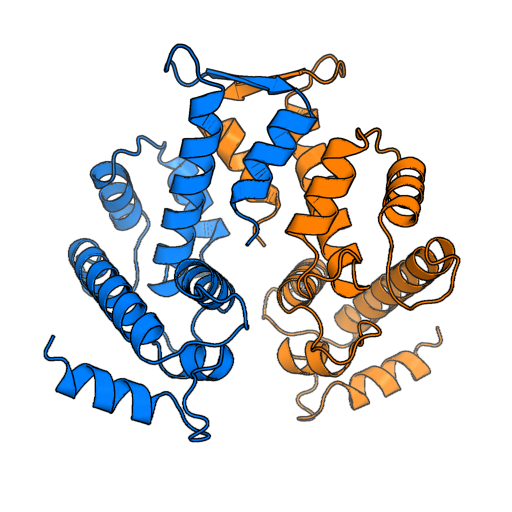M 677 C CA . ASP A 1 83 ? -1.661 -29.703 -0.392 1 95.44 83 ASP A CA 1
ATOM 678 C C . ASP A 1 83 ? -3.111 -29.297 -0.639 1 95.44 83 ASP A C 1
ATOM 680 O O . ASP A 1 83 ? -4.016 -29.719 0.078 1 95.44 83 ASP A O 1
ATOM 684 N N . ARG A 1 84 ? -3.289 -28.406 -1.624 1 95.38 84 ARG A N 1
ATOM 685 C CA . ARG A 1 84 ? -4.609 -27.938 -2.039 1 95.38 84 ARG A CA 1
ATOM 686 C C . ARG A 1 84 ? -5.395 -27.391 -0.851 1 95.38 84 ARG A C 1
AT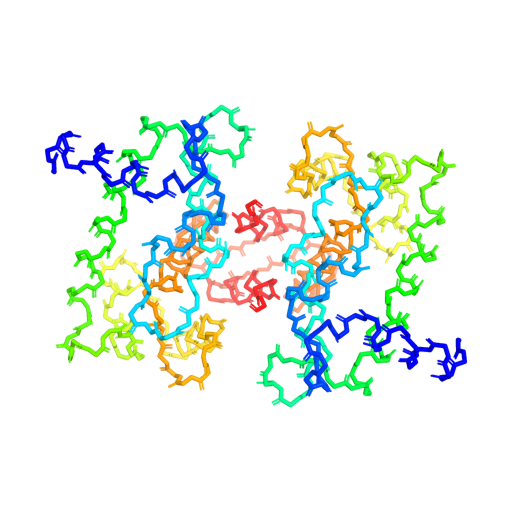OM 688 O O . ARG A 1 84 ? -6.586 -27.672 -0.707 1 95.38 84 ARG A O 1
ATOM 695 N N . SER A 1 85 ? -4.633 -26.656 0.02 1 94.56 85 SER A N 1
ATOM 696 C CA . SER A 1 85 ? -5.242 -26.078 1.215 1 94.56 85 SER A CA 1
ATOM 697 C C . SER A 1 85 ? -5.961 -24.766 0.897 1 94.56 85 SER A C 1
ATOM 699 O O . SER A 1 85 ? -6.738 -24.266 1.711 1 94.56 85 SER A O 1
ATOM 701 N N . GLY A 1 86 ? -5.664 -24.188 -0.27 1 95.38 86 GLY A N 1
ATOM 702 C CA . GLY A 1 86 ? -6.211 -22.891 -0.611 1 95.38 86 GLY A CA 1
ATOM 703 C C . GLY A 1 86 ? -5.324 -21.734 -0.173 1 95.38 86 GLY A C 1
ATOM 704 O O . GLY A 1 86 ? -5.668 -20.562 -0.372 1 95.38 86 GLY A O 1
ATOM 705 N N . THR A 1 87 ? -4.211 -22.078 0.431 1 96.88 87 THR A N 1
ATOM 706 C CA . THR A 1 87 ? -3.223 -21.094 0.857 1 96.88 87 THR A CA 1
ATOM 707 C C . THR A 1 87 ? -1.812 -21.562 0.516 1 96.88 87 THR A C 1
ATOM 709 O O . THR A 1 87 ? -1.602 -22.734 0.195 1 96.88 87 THR A O 1
ATOM 712 N N . ILE A 1 88 ? -0.942 -20.641 0.522 1 97.25 88 ILE A N 1
ATOM 713 C CA . ILE A 1 88 ? 0.458 -20.922 0.23 1 97.25 88 ILE A CA 1
ATOM 714 C C . ILE A 1 88 ? 1.267 -20.922 1.525 1 97.25 88 ILE A C 1
ATOM 716 O O . ILE A 1 88 ? 1.289 -19.922 2.248 1 97.25 88 ILE A O 1
ATOM 720 N N . SER A 1 89 ? 1.872 -22.094 1.829 1 96.25 89 SER A N 1
ATOM 721 C CA . SER A 1 89 ? 2.746 -22.203 2.994 1 96.25 89 SER A CA 1
ATOM 722 C C . SER A 1 89 ? 4.117 -21.594 2.711 1 96.25 89 SER A C 1
ATOM 724 O O . SER A 1 89 ? 4.406 -21.203 1.581 1 96.25 89 SER A O 1
ATOM 726 N N . CYS A 1 90 ? 4.957 -21.578 3.779 1 96.5 90 CYS A N 1
ATOM 727 C CA . CYS A 1 90 ? 6.297 -21.031 3.635 1 96.5 90 CYS A CA 1
ATOM 728 C C . CYS A 1 90 ? 7.102 -21.812 2.605 1 96.5 90 CYS A C 1
ATOM 730 O O . CYS A 1 90 ? 7.734 -21.219 1.727 1 96.5 90 CYS A O 1
ATOM 732 N N . ASN A 1 91 ? 7.055 -23.094 2.68 1 96.44 91 ASN A N 1
ATOM 733 C CA . ASN A 1 91 ? 7.781 -23.953 1.744 1 96.44 91 ASN A CA 1
ATOM 734 C C . ASN A 1 91 ? 7.258 -23.797 0.32 1 96.44 91 ASN A C 1
ATOM 736 O O . ASN A 1 91 ? 8.039 -23.75 -0.632 1 96.44 91 ASN A O 1
ATOM 740 N N . GLU A 1 92 ? 5.977 -23.734 0.228 1 97.94 92 GLU A N 1
ATOM 741 C CA . GLU A 1 92 ? 5.367 -23.547 -1.085 1 97.94 92 GLU A CA 1
ATOM 742 C C . GLU A 1 92 ? 5.727 -22.188 -1.67 1 97.94 92 GLU A C 1
ATOM 744 O O . GLU A 1 92 ? 5.965 -22.062 -2.873 1 97.94 92 GLU A O 1
ATOM 749 N N . MET A 1 93 ? 5.758 -21.219 -0.775 1 97.88 93 MET A N 1
ATOM 750 C CA . MET A 1 93 ? 6.145 -19.875 -1.206 1 97.88 93 MET A CA 1
ATOM 751 C C . MET A 1 93 ? 7.574 -19.859 -1.735 1 97.88 93 MET A C 1
ATOM 753 O O . MET A 1 93 ? 7.852 -19.281 -2.787 1 97.88 93 MET A O 1
ATOM 757 N N . GLN A 1 94 ? 8.422 -20.516 -1.035 1 97.5 94 GLN A N 1
ATOM 758 C CA . GLN A 1 94 ? 9.812 -20.625 -1.461 1 97.5 94 GLN A CA 1
ATOM 759 C C . GLN A 1 94 ? 9.922 -21.266 -2.842 1 97.5 94 GLN A C 1
ATOM 761 O O . GLN A 1 94 ? 10.648 -20.766 -3.709 1 97.5 94 GLN A O 1
ATOM 766 N N . THR A 1 95 ? 9.234 -22.312 -3.045 1 97.38 95 THR A N 1
ATOM 767 C CA . THR A 1 95 ? 9.242 -23.016 -4.32 1 97.38 95 THR A CA 1
ATOM 768 C C . THR A 1 95 ? 8.703 -22.109 -5.434 1 97.38 95 THR A C 1
ATOM 770 O O . THR A 1 95 ? 9.289 -22.031 -6.516 1 97.38 95 THR A O 1
ATOM 773 N N . ALA A 1 96 ? 7.621 -21.438 -5.125 1 97.81 96 ALA A N 1
ATOM 774 C CA . ALA A 1 96 ? 6.996 -20.562 -6.109 1 97.81 96 ALA A CA 1
ATOM 775 C C . ALA A 1 96 ? 7.949 -19.453 -6.543 1 97.81 96 ALA A C 1
ATOM 777 O O . ALA A 1 96 ? 8.227 -19.297 -7.734 1 97.81 96 ALA A O 1
ATOM 778 N N . LEU A 1 97 ? 8.492 -18.719 -5.578 1 98.12 97 LEU A N 1
ATOM 779 C CA . LEU A 1 97 ? 9.328 -17.562 -5.879 1 98.12 97 LEU A CA 1
ATOM 780 C C . LEU A 1 97 ? 10.625 -18 -6.566 1 98.12 97 LEU A C 1
ATOM 782 O O . LEU A 1 97 ? 11.117 -17.312 -7.465 1 98.12 97 LEU A O 1
ATOM 786 N N . THR A 1 98 ? 11.117 -19.156 -6.188 1 97.5 98 THR A N 1
ATOM 787 C CA . THR A 1 98 ? 12.281 -19.703 -6.863 1 97.5 98 THR A CA 1
ATOM 788 C C . THR A 1 98 ? 11.969 -20 -8.328 1 97.5 98 THR A C 1
ATOM 790 O O . THR A 1 98 ? 12.773 -19.703 -9.211 1 97.5 98 THR A O 1
ATOM 793 N N . SER A 1 99 ? 10.852 -20.562 -8.547 1 96.94 99 SER A N 1
ATOM 794 C CA . SER A 1 99 ? 10.445 -20.875 -9.906 1 96.94 99 SER A CA 1
ATOM 795 C C . SER A 1 99 ? 10.281 -19.609 -10.742 1 96.94 99 SER A C 1
ATOM 797 O O . SER A 1 99 ? 10.43 -19.641 -11.969 1 96.94 99 SER A O 1
ATOM 799 N N . PHE A 1 100 ? 9.922 -18.5 -10.094 1 96.5 100 PHE A N 1
ATOM 800 C CA . PHE A 1 100 ? 9.758 -17.219 -10.781 1 96.5 100 PHE A CA 1
ATOM 801 C C . PHE A 1 100 ? 11.109 -16.578 -11.047 1 96.5 100 PHE A C 1
ATOM 803 O O . PHE A 1 100 ? 11.195 -15.547 -11.719 1 96.5 100 PHE A O 1
ATOM 810 N N . GLY A 1 101 ? 12.172 -17.078 -10.461 1 95.38 101 GLY A N 1
ATOM 811 C CA . GLY A 1 101 ? 13.508 -16.578 -10.719 1 95.38 101 GLY A CA 1
ATOM 812 C C . GLY A 1 101 ? 14.078 -15.789 -9.555 1 95.38 101 GLY A C 1
ATOM 813 O O . GLY A 1 101 ? 15.156 -15.203 -9.672 1 95.38 101 GLY A O 1
ATOM 814 N N . PHE A 1 102 ? 13.32 -15.836 -8.5 1 96.12 102 PHE A N 1
ATOM 815 C CA . PHE A 1 102 ? 13.836 -15.133 -7.328 1 96.12 102 PHE A CA 1
ATOM 816 C C . PHE A 1 102 ? 14.742 -16.047 -6.512 1 96.12 102 PHE A C 1
ATOM 818 O O . PHE A 1 102 ? 14.5 -17.25 -6.406 1 96.12 102 PHE A O 1
ATOM 825 N N . ARG A 1 103 ? 15.797 -15.508 -6.027 1 92.81 103 ARG A N 1
ATOM 826 C CA . ARG A 1 103 ? 16.688 -16.219 -5.109 1 92.81 103 ARG A CA 1
ATOM 827 C C . ARG A 1 103 ? 16.734 -15.523 -3.752 1 92.81 103 ARG A C 1
ATOM 829 O O . ARG A 1 103 ? 17.656 -14.758 -3.469 1 92.81 103 ARG A O 1
ATOM 836 N N . LEU A 1 104 ? 15.812 -15.828 -2.963 1 97.25 104 LEU A N 1
ATOM 837 C CA . LEU A 1 104 ? 15.633 -15.195 -1.66 1 97.25 104 LEU A CA 1
ATOM 838 C C . LEU A 1 104 ? 16.031 -16.156 -0.537 1 97.25 104 LEU A C 1
ATOM 840 O O . LEU A 1 104 ? 15.844 -17.359 -0.655 1 97.25 104 LEU A O 1
ATOM 844 N N . SER A 1 105 ? 16.531 -15.641 0.499 1 97.38 105 SER A N 1
ATOM 845 C CA . SER A 1 105 ? 16.875 -16.453 1.666 1 97.38 105 SER A CA 1
ATOM 846 C C . SER A 1 105 ? 15.617 -16.938 2.379 1 97.38 105 SER A C 1
ATOM 848 O O . SER A 1 105 ? 14.547 -16.328 2.268 1 97.38 105 SER A O 1
ATOM 850 N N . PRO A 1 106 ? 15.734 -18.047 3.123 1 96.75 106 PRO A N 1
ATOM 851 C CA . PRO A 1 106 ? 14.602 -18.547 3.912 1 96.75 106 PRO A CA 1
ATOM 852 C C . PRO A 1 106 ? 14.094 -17.5 4.91 1 96.75 106 PRO A C 1
ATOM 854 O O . PRO A 1 106 ? 12.883 -17.406 5.141 1 96.75 106 PRO A O 1
ATOM 857 N N . GLN A 1 107 ? 15 -16.781 5.465 1 96.62 107 GLN A N 1
ATOM 858 C CA . GLN A 1 107 ? 14.625 -15.75 6.418 1 96.62 107 GLN A CA 1
ATOM 859 C C . GLN A 1 107 ? 13.758 -14.68 5.75 1 96.62 107 GLN A C 1
ATOM 861 O O . GLN A 1 107 ? 12.781 -14.219 6.336 1 96.62 107 GLN A O 1
ATOM 866 N N . PHE A 1 108 ? 14.117 -14.352 4.566 1 97.81 108 PHE A N 1
ATOM 867 C CA . PHE A 1 108 ? 13.359 -13.32 3.863 1 97.81 108 PHE A CA 1
ATOM 868 C C . PHE A 1 108 ? 12 -13.859 3.432 1 97.81 108 PHE A C 1
ATOM 870 O O . PHE A 1 108 ? 11.008 -13.125 3.453 1 97.81 108 PHE A O 1
ATOM 877 N N . ILE A 1 109 ? 11.938 -15.102 3.027 1 97.88 109 ILE A N 1
ATOM 878 C CA . ILE A 1 109 ? 10.656 -15.719 2.689 1 97.88 109 ILE A CA 1
ATOM 879 C C . ILE A 1 109 ? 9.719 -15.648 3.893 1 97.88 109 ILE A C 1
ATOM 881 O O . ILE A 1 109 ? 8.539 -15.32 3.746 1 97.88 109 ILE A O 1
ATOM 885 N N . ASN A 1 110 ? 10.211 -15.945 5.023 1 96.38 110 ASN A N 1
ATOM 886 C CA . ASN A 1 110 ? 9.43 -15.844 6.25 1 96.38 110 ASN A CA 1
ATOM 887 C C . ASN A 1 110 ? 8.945 -14.414 6.488 1 96.38 110 ASN A C 1
ATOM 889 O O . ASN A 1 110 ? 7.82 -14.203 6.949 1 96.38 110 ASN A O 1
ATOM 893 N N . LEU A 1 111 ? 9.812 -13.492 6.199 1 95.88 111 LEU A N 1
ATOM 894 C CA . LEU A 1 111 ? 9.438 -12.086 6.332 1 95.88 111 LEU A CA 1
ATOM 895 C C . LEU A 1 111 ? 8.289 -11.742 5.398 1 95.88 111 LEU A C 1
ATOM 897 O O . LEU A 1 111 ? 7.344 -11.055 5.793 1 95.88 111 LEU A O 1
ATOM 901 N N . LEU A 1 112 ? 8.367 -12.211 4.16 1 97.19 112 LEU A N 1
ATOM 902 C CA . LEU A 1 112 ? 7.293 -11.969 3.199 1 97.19 112 LEU A CA 1
ATOM 903 C C . LEU A 1 112 ? 5.973 -12.547 3.699 1 97.19 112 LEU A C 1
ATOM 905 O O . LEU A 1 112 ? 4.934 -11.891 3.613 1 97.19 112 LEU A O 1
ATOM 909 N N . ILE A 1 113 ? 6.047 -13.719 4.211 1 96.44 113 ILE A N 1
ATOM 910 C CA . ILE A 1 113 ? 4.84 -14.359 4.723 1 96.44 113 ILE A CA 1
ATOM 911 C C . ILE A 1 113 ? 4.238 -13.516 5.844 1 96.44 113 ILE A C 1
ATOM 913 O O . ILE A 1 113 ? 3.041 -13.227 5.832 1 96.44 113 ILE A O 1
ATOM 917 N N . ARG A 1 114 ? 5.039 -13.102 6.715 1 93.31 114 ARG A N 1
ATOM 918 C CA . ARG A 1 114 ? 4.562 -12.305 7.84 1 93.31 114 ARG A CA 1
ATOM 919 C C . ARG A 1 114 ? 3.963 -10.984 7.363 1 93.31 114 ARG A C 1
ATOM 921 O O . ARG A 1 114 ? 2.936 -10.547 7.879 1 93.31 114 ARG A O 1
ATOM 928 N N . LYS A 1 115 ? 4.586 -10.445 6.43 1 93.94 115 LYS A N 1
ATOM 929 C CA . LYS A 1 115 ? 4.188 -9.125 5.953 1 93.94 115 LYS A CA 1
ATOM 930 C C . LYS A 1 115 ? 2.889 -9.195 5.156 1 93.94 115 LYS A C 1
ATOM 932 O O . LYS A 1 115 ? 2.051 -8.297 5.242 1 93.94 115 LYS A O 1
ATOM 937 N N . PHE A 1 116 ? 2.674 -10.234 4.406 1 95.06 116 PHE A N 1
ATOM 938 C CA . PHE A 1 116 ? 1.57 -10.258 3.453 1 95.06 116 PHE A CA 1
ATOM 939 C C . PHE A 1 116 ? 0.442 -11.156 3.955 1 95.06 116 PHE A C 1
ATOM 941 O O . PHE A 1 116 ? -0.637 -11.195 3.361 1 95.06 116 PHE A O 1
ATOM 948 N N . ASP A 1 117 ? 0.703 -11.859 4.992 1 93.25 117 ASP A N 1
ATOM 949 C CA . ASP A 1 117 ? -0.329 -12.695 5.598 1 93.25 117 ASP A CA 1
ATOM 950 C C . ASP A 1 117 ? -1.29 -11.859 6.441 1 93.25 117 ASP A C 1
ATOM 952 O O . ASP A 1 117 ? -1.02 -11.586 7.613 1 93.25 117 ASP A O 1
ATOM 956 N N . ARG A 1 118 ? -2.459 -11.57 5.984 1 87.12 118 ARG A N 1
ATOM 957 C CA . ARG A 1 118 ? -3.426 -10.719 6.664 1 87.12 118 ARG A CA 1
ATOM 958 C C . ARG A 1 118 ? -4.16 -11.484 7.758 1 87.12 118 ARG A C 1
ATOM 960 O O . ARG A 1 118 ? -4.766 -10.883 8.648 1 87.12 118 ARG A O 1
ATOM 967 N N . THR A 1 119 ? -4.082 -12.812 7.637 1 85.38 119 THR A N 1
ATOM 968 C CA . THR A 1 119 ? -4.832 -13.641 8.578 1 85.38 119 THR A CA 1
ATOM 969 C C . THR A 1 119 ? -3.961 -14.031 9.766 1 85.38 119 THR A C 1
ATOM 971 O O . THR A 1 119 ? -4.465 -14.539 10.773 1 85.38 119 THR A O 1
ATOM 974 N N . LYS A 1 120 ? -2.633 -13.797 9.688 1 87.06 120 LYS A N 1
ATOM 975 C CA . LYS A 1 120 ? -1.659 -14.109 10.727 1 87.06 120 LYS A CA 1
ATOM 976 C C . LYS A 1 120 ? -1.689 -15.594 11.086 1 87.06 120 LYS A C 1
ATOM 978 O O . LYS A 1 120 ? -1.663 -15.953 12.266 1 87.06 120 LYS A O 1
ATOM 983 N N . ARG A 1 121 ? -1.782 -16.406 10.078 1 89.19 121 ARG A N 1
ATOM 984 C CA . ARG A 1 121 ? -1.817 -17.859 10.266 1 89.19 121 ARG A CA 1
ATOM 985 C C . ARG A 1 121 ? -0.571 -18.516 9.688 1 89.19 121 ARG A C 1
ATOM 987 O O . ARG A 1 121 ? -0.496 -19.75 9.602 1 89.19 121 ARG A O 1
ATOM 994 N N . GLY A 1 122 ? 0.297 -17.703 9.203 1 91.12 122 GLY A N 1
ATOM 995 C CA . GLY A 1 122 ? 1.539 -18.234 8.664 1 91.12 122 GLY A CA 1
ATOM 996 C C . GLY A 1 122 ? 1.401 -18.75 7.238 1 91.12 122 GLY A C 1
ATOM 997 O O . GLY A 1 122 ? 2.209 -19.562 6.785 1 91.12 122 GLY A O 1
ATOM 998 N N . GLN A 1 123 ? 0.31 -18.406 6.602 1 93.25 123 GLN A N 1
ATOM 999 C CA . GLN A 1 123 ? 0.026 -18.797 5.223 1 93.25 123 GLN A CA 1
ATOM 1000 C C . GLN A 1 123 ? -0.482 -17.609 4.414 1 93.25 123 GLN A C 1
ATOM 1002 O O . GLN A 1 123 ? -1.046 -16.672 4.969 1 93.25 123 GLN A O 1
ATOM 1007 N N . ILE A 1 124 ? -0.276 -17.703 3.121 1 95.94 124 ILE A N 1
ATOM 1008 C CA . ILE A 1 124 ? -0.672 -16.609 2.252 1 95.94 124 ILE A CA 1
ATOM 1009 C C . ILE A 1 124 ? -1.878 -17.016 1.411 1 95.94 124 ILE A C 1
ATOM 1011 O O . ILE A 1 124 ? -1.862 -18.062 0.766 1 95.94 124 ILE A O 1
ATOM 1015 N N . ALA A 1 125 ? -2.912 -16.203 1.478 1 96.88 125 ALA A N 1
ATOM 1016 C CA . ALA A 1 125 ? -4.09 -16.438 0.647 1 96.88 125 ALA A CA 1
ATOM 1017 C C . ALA A 1 125 ? -3.832 -16.031 -0.8 1 96.88 125 ALA A C 1
ATOM 1019 O O . ALA A 1 125 ? -2.84 -15.359 -1.095 1 96.88 125 ALA A O 1
ATOM 1020 N N . PHE A 1 126 ? -4.664 -16.453 -1.618 1 97 126 PHE A N 1
ATOM 1021 C CA . PHE A 1 126 ? -4.535 -16.281 -3.059 1 97 126 PHE A CA 1
ATOM 1022 C C . PHE A 1 126 ? -4.336 -14.805 -3.398 1 97 126 PHE A C 1
ATOM 1024 O O . PHE A 1 126 ? -3.395 -14.445 -4.109 1 97 126 PHE A O 1
ATOM 1031 N N . ASP A 1 127 ? -5.18 -13.898 -2.926 1 97.19 127 ASP A N 1
ATOM 1032 C CA . ASP A 1 127 ? -5.145 -12.469 -3.207 1 97.19 127 ASP A CA 1
ATOM 1033 C C . ASP A 1 127 ? -3.85 -11.836 -2.689 1 97.19 127 ASP A C 1
ATOM 1035 O O . ASP A 1 127 ? -3.229 -11.031 -3.381 1 97.19 127 ASP A O 1
ATOM 1039 N N . ASP A 1 128 ? -3.432 -12.289 -1.558 1 96.69 128 ASP A N 1
ATOM 1040 C CA . ASP A 1 128 ? -2.201 -11.766 -0.967 1 96.69 128 ASP A CA 1
ATOM 1041 C C . ASP A 1 128 ? -0.975 -12.273 -1.724 1 96.69 128 ASP A C 1
ATOM 1043 O O . ASP A 1 128 ? 0.039 -11.578 -1.805 1 96.69 128 ASP A O 1
ATOM 1047 N N . PHE A 1 129 ? -1.121 -13.492 -2.191 1 97.81 129 PHE A N 1
ATOM 1048 C CA . PHE A 1 129 ? -0.055 -14.062 -3.01 1 97.81 129 PHE A CA 1
ATOM 1049 C C . PHE A 1 129 ? 0.181 -13.211 -4.254 1 97.81 129 PHE A C 1
ATOM 1051 O O . PHE A 1 129 ? 1.322 -12.875 -4.578 1 97.81 129 PHE A O 1
ATOM 1058 N N . ILE A 1 130 ? -0.873 -12.852 -4.926 1 97.31 130 ILE A N 1
ATOM 1059 C CA . ILE A 1 130 ? -0.779 -12.008 -6.113 1 97.31 130 ILE A CA 1
ATOM 1060 C C . ILE A 1 130 ? -0.109 -10.68 -5.754 1 97.31 130 ILE A C 1
ATOM 1062 O O . ILE A 1 130 ? 0.839 -10.258 -6.418 1 97.31 130 ILE A O 1
ATOM 1066 N N . TYR A 1 131 ? -0.617 -10.078 -4.715 1 96.69 131 TYR A N 1
ATOM 1067 C CA . TYR A 1 131 ? -0.11 -8.781 -4.289 1 96.69 131 TYR A CA 1
ATOM 1068 C C . TYR A 1 131 ? 1.38 -8.852 -3.977 1 96.69 131 TYR A C 1
ATOM 1070 O O . TYR A 1 131 ? 2.156 -8 -4.426 1 96.69 131 TYR A O 1
ATOM 1078 N N . CYS A 1 132 ? 1.756 -9.867 -3.295 1 97.5 132 CYS A N 1
ATOM 1079 C CA . CYS A 1 132 ? 3.148 -10.07 -2.91 1 97.5 132 CYS A CA 1
ATOM 1080 C C . CYS A 1 132 ? 4.039 -10.195 -4.141 1 97.5 132 CYS A C 1
ATOM 1082 O O . CYS A 1 132 ? 5.07 -9.523 -4.238 1 97.5 132 CYS A O 1
ATOM 1084 N N . CYS A 1 133 ? 3.648 -11.055 -5.012 1 97.62 133 CYS A N 1
ATOM 1085 C CA . CYS A 1 133 ? 4.453 -11.312 -6.203 1 97.62 133 CYS A CA 1
ATOM 1086 C C . CYS A 1 133 ? 4.605 -10.047 -7.043 1 97.62 133 CYS A C 1
ATOM 1088 O O . CYS A 1 133 ? 5.688 -9.766 -7.555 1 97.62 133 CYS A O 1
ATOM 1090 N N . VAL A 1 134 ? 3.531 -9.297 -7.16 1 96.56 134 VAL A N 1
ATOM 1091 C CA . VAL A 1 134 ? 3.58 -8.086 -7.965 1 96.56 134 VAL A CA 1
ATOM 1092 C C . VAL A 1 134 ? 4.465 -7.047 -7.281 1 96.56 134 VAL A C 1
ATOM 1094 O O . VAL A 1 134 ? 5.273 -6.383 -7.934 1 96.56 134 VAL A O 1
ATOM 1097 N N . CYS A 1 135 ? 4.316 -6.883 -6.004 1 97.12 135 CYS A N 1
ATOM 1098 C CA . CYS A 1 135 ? 5.188 -5.98 -5.262 1 97.12 135 CYS A CA 1
ATOM 1099 C C . CYS A 1 135 ? 6.652 -6.359 -5.453 1 97.12 135 CYS A C 1
ATOM 1101 O O . CYS A 1 135 ? 7.488 -5.496 -5.738 1 97.12 135 CYS A O 1
ATOM 1103 N N . LEU A 1 136 ? 6.934 -7.629 -5.328 1 97.69 136 LEU A N 1
ATOM 1104 C CA . LEU A 1 136 ? 8.297 -8.125 -5.469 1 97.69 136 LEU A CA 1
ATOM 1105 C C . LEU A 1 136 ? 8.836 -7.836 -6.867 1 97.69 136 LEU A C 1
ATOM 1107 O O . LEU A 1 136 ? 9.977 -7.398 -7.023 1 97.69 136 LEU A O 1
ATOM 1111 N N . GLN A 1 137 ? 8.086 -8.133 -7.793 1 97.06 137 GLN A N 1
ATOM 1112 C CA . GLN A 1 137 ? 8.5 -7.883 -9.172 1 97.06 137 GLN A CA 1
ATOM 1113 C C . GLN A 1 137 ? 8.797 -6.402 -9.398 1 97.06 137 GLN A C 1
ATOM 1115 O O . GLN A 1 137 ? 9.82 -6.055 -9.977 1 97.06 137 GLN A O 1
ATOM 1120 N N . ASN A 1 138 ? 7.852 -5.535 -8.977 1 97.12 138 ASN A N 1
ATOM 1121 C CA . ASN A 1 138 ? 8.031 -4.098 -9.148 1 97.12 138 ASN A CA 1
ATOM 1122 C C . ASN A 1 138 ? 9.297 -3.604 -8.461 1 97.12 138 ASN A C 1
ATOM 1124 O O . ASN A 1 138 ? 10.078 -2.846 -9.047 1 97.12 138 ASN A O 1
ATOM 1128 N N . LEU A 1 139 ? 9.5 -4.043 -7.266 1 97.75 139 LEU A N 1
ATOM 1129 C CA . LEU A 1 139 ? 10.68 -3.623 -6.512 1 97.75 139 LEU A CA 1
ATOM 1130 C C . LEU A 1 139 ? 11.953 -4.16 -7.152 1 97.75 139 LEU A C 1
ATOM 1132 O O . LEU A 1 139 ? 12.969 -3.459 -7.207 1 97.75 139 LEU A O 1
ATOM 1136 N N . THR A 1 140 ? 11.891 -5.395 -7.617 1 97.44 140 THR A N 1
ATOM 1137 C CA . THR A 1 140 ? 13.047 -5.98 -8.289 1 97.44 140 THR A CA 1
ATOM 1138 C C . THR A 1 140 ? 13.398 -5.195 -9.547 1 97.44 140 THR A C 1
ATOM 1140 O O . THR A 1 140 ? 14.57 -4.879 -9.781 1 97.44 140 THR A O 1
ATOM 1143 N N . ASN A 1 141 ? 12.391 -4.855 -10.328 1 97.19 141 ASN A N 1
ATOM 1144 C CA . ASN A 1 141 ? 12.617 -4.055 -11.531 1 97.19 141 ASN A CA 1
ATOM 1145 C C . ASN A 1 141 ? 13.25 -2.707 -11.188 1 97.19 141 ASN A C 1
ATOM 1147 O O . ASN A 1 141 ? 14.164 -2.256 -11.883 1 97.19 141 ASN A O 1
ATOM 1151 N N . ALA A 1 142 ? 12.781 -2.125 -10.172 1 97.19 142 ALA A N 1
ATOM 1152 C CA . ALA A 1 142 ? 13.312 -0.833 -9.742 1 97.19 142 ALA A CA 1
ATOM 1153 C C . ALA A 1 142 ? 14.75 -0.968 -9.258 1 97.19 142 ALA A C 1
ATOM 1155 O O . ALA A 1 142 ? 15.594 -0.11 -9.531 1 97.19 142 ALA A O 1
ATOM 1156 N N . PHE A 1 143 ? 15 -2.025 -8.523 1 97.69 143 PHE A N 1
ATOM 1157 C CA . PHE A 1 143 ? 16.328 -2.283 -7.988 1 97.69 143 PHE A CA 1
ATOM 1158 C C . PHE A 1 143 ? 17.344 -2.496 -9.109 1 97.69 143 PHE A C 1
ATOM 1160 O O . PHE A 1 143 ? 18.469 -2.006 -9.039 1 97.69 143 PHE A O 1
ATOM 1167 N N . MET A 1 144 ? 16.922 -3.178 -10.102 1 96.06 144 MET A N 1
ATOM 1168 C CA . MET A 1 144 ? 17.812 -3.586 -11.18 1 96.06 144 MET A CA 1
ATOM 1169 C C . MET A 1 144 ? 18.328 -2.371 -11.945 1 96.06 144 MET A C 1
ATOM 1171 O O . MET A 1 144 ? 19.422 -2.412 -12.516 1 96.06 144 MET A O 1
ATOM 1175 N N . VAL A 1 145 ? 17.562 -1.304 -11.93 1 96.25 145 VAL A N 1
ATOM 1176 C CA . VAL A 1 145 ? 17.984 -0.068 -12.578 1 96.25 145 VAL A CA 1
ATOM 1177 C C . VAL A 1 145 ? 19.281 0.436 -11.945 1 96.25 145 VAL A C 1
ATOM 1179 O O . VAL A 1 145 ? 20.141 1.007 -12.633 1 96.25 145 VAL A O 1
ATOM 1182 N N . TYR A 1 146 ? 19.484 0.156 -10.719 1 95.69 146 TYR A N 1
ATOM 1183 C CA . TYR A 1 146 ? 20.625 0.708 -9.977 1 95.69 146 TYR A CA 1
ATOM 1184 C C . TYR A 1 146 ? 21.656 -0.37 -9.688 1 95.69 146 TYR A C 1
ATOM 1186 O O . TYR A 1 146 ? 22.734 -0.076 -9.172 1 95.69 146 TYR A O 1
ATOM 1194 N N . ASP A 1 147 ? 21.25 -1.59 -9.945 1 94.94 147 ASP A N 1
ATOM 1195 C CA . ASP A 1 147 ? 22.203 -2.701 -9.875 1 94.94 147 ASP A CA 1
ATOM 1196 C C . ASP A 1 147 ? 22.922 -2.895 -11.203 1 94.94 147 ASP A C 1
ATOM 1198 O O . ASP A 1 147 ? 22.75 -3.922 -11.867 1 94.94 147 ASP A O 1
ATOM 1202 N N . ILE A 1 148 ? 23.797 -2.008 -11.422 1 90.19 148 ILE A N 1
ATOM 1203 C CA . ILE A 1 148 ? 24.422 -1.878 -12.734 1 90.19 148 ILE A CA 1
ATOM 1204 C C . ILE A 1 148 ? 25.219 -3.141 -13.055 1 90.19 148 ILE A C 1
ATOM 1206 O O . ILE A 1 148 ? 25.172 -3.645 -14.18 1 90.19 148 ILE A O 1
ATOM 1210 N N . ASN A 1 149 ? 25.906 -3.691 -12.141 1 90.75 149 ASN A N 1
ATOM 1211 C CA . ASN A 1 149 ? 26.781 -4.84 -12.359 1 90.75 149 ASN A CA 1
ATOM 1212 C C . ASN A 1 149 ? 26.016 -6.156 -12.195 1 90.75 149 ASN A C 1
ATOM 1214 O O . ASN A 1 149 ? 26.594 -7.23 -12.344 1 90.75 149 ASN A O 1
ATOM 1218 N N . ARG A 1 150 ? 24.766 -6.039 -11.781 1 90.88 150 ARG A N 1
ATOM 1219 C CA . ARG A 1 150 ? 23.922 -7.207 -11.57 1 90.88 150 ARG A CA 1
ATOM 1220 C C . ARG A 1 150 ? 24.547 -8.172 -10.578 1 90.88 150 ARG A C 1
ATOM 1222 O O . ARG A 1 150 ? 24.609 -9.383 -10.828 1 90.88 150 ARG A O 1
ATOM 1229 N N . ASN A 1 151 ? 25.172 -7.605 -9.562 1 91.81 151 ASN A N 1
ATOM 1230 C CA . ASN A 1 151 ? 25.828 -8.406 -8.523 1 91.81 151 ASN A CA 1
ATOM 1231 C C . ASN A 1 151 ? 25.031 -8.375 -7.219 1 91.81 151 ASN A C 1
ATOM 1233 O O . ASN A 1 151 ? 25.516 -8.844 -6.188 1 91.81 151 ASN A O 1
ATOM 1237 N N . GLY A 1 152 ? 23.859 -7.77 -7.223 1 92.44 152 GLY A N 1
ATOM 1238 C CA . GLY A 1 152 ? 23.016 -7.77 -6.047 1 92.44 152 GLY A CA 1
ATOM 1239 C C . GLY A 1 152 ? 23.266 -6.594 -5.125 1 92.44 152 GLY A C 1
ATOM 1240 O O . GLY A 1 152 ? 22.719 -6.535 -4.02 1 92.44 152 GLY A O 1
ATOM 1241 N N . PHE A 1 153 ? 24.141 -5.691 -5.539 1 93.5 153 PHE A N 1
ATOM 1242 C CA . PHE A 1 153 ? 24.438 -4.465 -4.801 1 93.5 153 PHE A CA 1
ATOM 1243 C C . PHE A 1 153 ? 24 -3.24 -5.594 1 93.5 153 PHE A C 1
ATOM 1245 O O . PHE A 1 153 ? 24.25 -3.148 -6.797 1 93.5 153 PHE A O 1
ATOM 1252 N N . ALA A 1 154 ? 23.25 -2.383 -4.934 1 96 154 ALA A N 1
ATOM 1253 C CA . ALA A 1 154 ? 22.828 -1.148 -5.594 1 96 154 ALA A CA 1
ATOM 1254 C C . ALA A 1 154 ? 23.047 0.06 -4.688 1 96 154 ALA A C 1
ATOM 1256 O O . ALA A 1 154 ? 22.844 -0.021 -3.475 1 96 154 ALA A O 1
ATOM 1257 N N . GLN A 1 155 ? 23.5 1.108 -5.312 1 95.06 155 GLN A N 1
ATOM 1258 C CA . GLN A 1 155 ? 23.656 2.373 -4.602 1 95.06 155 GLN A CA 1
ATOM 1259 C C . GLN A 1 155 ? 22.578 3.365 -4.996 1 95.06 155 GLN A C 1
ATOM 1261 O O . GLN A 1 155 ? 22.328 3.588 -6.184 1 95.06 155 GLN A O 1
ATOM 1266 N N . PHE A 1 156 ? 21.984 3.936 -3.988 1 97.06 156 PHE A N 1
ATOM 1267 C CA . PHE A 1 156 ? 20.891 4.871 -4.215 1 97.06 156 PHE A CA 1
ATOM 1268 C C . PHE A 1 156 ? 21.188 6.223 -3.582 1 97.06 156 PHE A C 1
ATOM 1270 O O . PHE A 1 156 ? 21.703 6.293 -2.461 1 97.06 156 PHE A O 1
ATOM 1277 N N . HIS A 1 157 ? 20.859 7.215 -4.441 1 97.06 157 HIS A N 1
ATOM 1278 C CA . HIS A 1 157 ? 20.594 8.484 -3.773 1 97.06 157 HIS A CA 1
ATOM 1279 C C . HIS A 1 157 ? 19.219 8.484 -3.117 1 97.06 157 HIS A C 1
ATOM 1281 O O . HIS A 1 157 ? 18.344 7.691 -3.49 1 97.06 157 HIS A O 1
ATOM 1287 N N . TYR A 1 158 ? 19.078 9.375 -2.211 1 97.38 158 TYR A N 1
ATOM 1288 C CA . TYR A 1 158 ? 17.891 9.383 -1.366 1 97.38 158 TYR A CA 1
ATOM 1289 C C . TYR A 1 158 ? 16.625 9.375 -2.209 1 97.38 158 TYR A C 1
ATOM 1291 O O . TYR A 1 158 ? 15.789 8.484 -2.08 1 97.38 158 TYR A O 1
ATOM 1299 N N . GLU A 1 159 ? 16.453 10.266 -3.146 1 97.56 159 GLU A N 1
ATOM 1300 C CA . GLU A 1 159 ? 15.242 10.367 -3.955 1 97.56 159 GLU A CA 1
ATOM 1301 C C . GLU A 1 159 ? 15.125 9.18 -4.906 1 97.56 159 GLU A C 1
ATOM 1303 O O . GLU A 1 159 ? 14.016 8.781 -5.273 1 97.56 159 GLU A O 1
ATOM 1308 N N . GLN A 1 160 ? 16.281 8.641 -5.297 1 97.38 160 GLN A N 1
ATOM 1309 C CA . GLN A 1 160 ? 16.25 7.438 -6.129 1 97.38 160 GLN A CA 1
ATOM 1310 C C . GLN A 1 160 ? 15.664 6.254 -5.363 1 97.38 160 GLN A C 1
ATOM 1312 O O . GLN A 1 160 ? 14.836 5.516 -5.898 1 97.38 160 GLN A O 1
ATOM 1317 N N . PHE A 1 161 ? 16.141 6.168 -4.105 1 98.06 161 PHE A N 1
ATOM 1318 C CA . PHE A 1 161 ? 15.625 5.113 -3.244 1 98.06 161 PHE A CA 1
ATOM 1319 C C . PHE A 1 161 ? 14.117 5.273 -3.053 1 98.06 161 PHE A C 1
ATOM 1321 O O . PHE A 1 161 ? 13.367 4.305 -3.182 1 98.06 161 PHE A O 1
ATOM 1328 N N . LEU A 1 162 ? 13.688 6.461 -2.777 1 98.12 162 LEU A N 1
ATOM 1329 C CA . LEU A 1 162 ? 12.273 6.723 -2.564 1 98.12 162 LEU A CA 1
ATOM 1330 C C . LEU A 1 162 ? 11.461 6.371 -3.809 1 98.12 162 LEU A C 1
ATOM 1332 O O . LEU A 1 162 ? 10.422 5.715 -3.713 1 98.12 162 LEU A O 1
ATOM 1336 N N . THR A 1 163 ? 11.922 6.777 -4.945 1 97.62 163 THR A N 1
ATOM 1337 C CA . THR A 1 163 ? 11.234 6.516 -6.207 1 97.62 163 THR A CA 1
ATOM 1338 C C . THR A 1 163 ? 11.109 5.016 -6.457 1 97.62 163 THR A C 1
ATOM 1340 O O . THR A 1 163 ? 10.047 4.535 -6.844 1 97.62 163 THR A O 1
ATOM 1343 N N . ALA A 1 164 ? 12.203 4.328 -6.219 1 97.25 164 ALA A N 1
ATOM 1344 C CA . ALA A 1 164 ? 12.203 2.879 -6.406 1 97.25 164 ALA A CA 1
ATOM 1345 C C . ALA A 1 164 ? 11.227 2.203 -5.449 1 97.25 164 ALA A C 1
ATOM 1347 O O . ALA A 1 164 ? 10.445 1.343 -5.855 1 97.25 164 ALA A O 1
ATOM 1348 N N . ALA A 1 165 ? 11.266 2.627 -4.184 1 97.44 165 ALA A N 1
ATOM 1349 C CA . ALA A 1 165 ? 10.43 2.018 -3.156 1 97.44 165 ALA A CA 1
ATOM 1350 C C . ALA A 1 165 ? 8.953 2.322 -3.396 1 97.44 165 ALA A C 1
ATOM 1352 O O . ALA A 1 165 ? 8.094 1.475 -3.158 1 97.44 165 ALA A O 1
ATOM 1353 N N . LEU A 1 166 ? 8.641 3.482 -3.904 1 96.88 166 LEU A N 1
ATOM 1354 C CA . LEU A 1 166 ? 7.27 3.932 -4.105 1 96.88 166 LEU A CA 1
ATOM 1355 C C . LEU A 1 166 ? 6.656 3.273 -5.336 1 96.88 166 LEU A C 1
ATOM 1357 O O . LEU A 1 166 ? 5.473 3.471 -5.629 1 96.88 166 LEU A O 1
ATOM 1361 N N . SER A 1 167 ? 7.41 2.457 -6.031 1 94.44 167 SER A N 1
ATOM 1362 C CA . SER A 1 167 ? 6.914 1.77 -7.223 1 94.44 167 SER A CA 1
ATOM 1363 C C . SER A 1 167 ? 5.781 0.808 -6.871 1 94.44 167 SER A C 1
ATOM 1365 O O . SER A 1 167 ? 5.051 0.357 -7.754 1 94.44 167 SER A O 1
ATOM 1367 N N . ILE A 1 168 ? 5.594 0.517 -5.598 1 93.38 168 ILE A N 1
ATOM 1368 C CA . ILE A 1 168 ? 4.562 -0.442 -5.219 1 93.38 168 ILE A CA 1
ATOM 1369 C C . ILE A 1 168 ? 3.295 0.301 -4.809 1 93.38 168 ILE A C 1
ATOM 1371 O O . ILE A 1 168 ? 2.271 -0.322 -4.52 1 93.38 168 ILE A O 1
ATOM 1375 N N . ILE A 1 169 ? 3.439 1.658 -4.691 1 89 169 ILE A N 1
ATOM 1376 C CA . ILE A 1 169 ? 2.238 2.443 -4.426 1 89 169 ILE A CA 1
ATOM 1377 C C . ILE A 1 169 ? 1.457 2.648 -5.723 1 89 169 ILE A C 1
ATOM 1379 O O . ILE A 1 169 ? 1.999 3.152 -6.707 1 89 169 ILE A O 1
ATOM 1383 N N . ILE A 1 170 ? 0.233 2.176 -5.742 1 78.38 170 ILE A N 1
ATOM 1384 C CA . ILE A 1 170 ? -0.615 2.23 -6.93 1 78.38 170 ILE A CA 1
ATOM 1385 C C . ILE A 1 170 ? -1.587 3.402 -6.812 1 78.38 170 ILE A C 1
ATOM 1387 O O . ILE A 1 170 ? -2.043 3.734 -5.715 1 78.38 170 ILE A O 1
ATOM 1391 N N . MET B 1 1 ? -9.484 16.844 23.922 1 61.22 1 MET B N 1
ATOM 1392 C CA . MET B 1 1 ? -10.898 16.531 23.75 1 61.22 1 MET B CA 1
ATOM 1393 C C . MET B 1 1 ? -11.438 15.773 24.969 1 61.22 1 MET B C 1
ATOM 1395 O O . MET B 1 1 ? -10.695 15.023 25.609 1 61.22 1 MET B O 1
ATOM 1399 N N . ASN B 1 2 ? -12.57 16.109 25.375 1 77.44 2 ASN B N 1
ATOM 1400 C CA . ASN B 1 2 ? -13.203 15.508 26.531 1 77.44 2 ASN B CA 1
ATOM 1401 C C . ASN B 1 2 ? -13.602 14.062 26.266 1 77.44 2 ASN B C 1
ATOM 1403 O O . ASN B 1 2 ? -13.953 13.711 25.141 1 77.44 2 ASN B O 1
ATOM 1407 N N . ASN B 1 3 ? -13.219 13.164 27.125 1 81.12 3 ASN B N 1
ATOM 1408 C CA . ASN B 1 3 ? -13.516 11.734 27.047 1 81.12 3 ASN B CA 1
ATOM 1409 C C . ASN B 1 3 ? -14.977 11.484 26.672 1 81.12 3 ASN B C 1
ATOM 1411 O O . ASN B 1 3 ? -15.273 10.578 25.906 1 81.12 3 ASN B O 1
ATOM 1415 N N . GLN B 1 4 ? -15.82 12.328 27.094 1 86 4 GLN B N 1
ATOM 1416 C CA . GLN B 1 4 ? -17.25 12.172 26.812 1 86 4 GLN B CA 1
ATOM 1417 C C . GLN B 1 4 ? -17.547 12.406 25.328 1 86 4 GLN B C 1
ATOM 1419 O O . GLN B 1 4 ? -18.359 11.688 24.734 1 86 4 GLN B O 1
ATOM 1424 N N . GLN B 1 5 ? -16.906 13.383 24.828 1 89.88 5 GLN B N 1
ATOM 1425 C CA . GLN B 1 5 ? -17.094 13.695 23.422 1 89.88 5 GLN B CA 1
ATOM 1426 C C . GLN B 1 5 ? -16.594 12.555 22.531 1 89.88 5 GLN B C 1
ATOM 1428 O O . GLN B 1 5 ? -17.266 12.18 21.562 1 89.88 5 GLN B O 1
ATOM 1433 N N . VAL B 1 6 ? -15.5 12.023 22.938 1 93.25 6 VAL B N 1
ATOM 1434 C CA . VAL B 1 6 ? -14.914 10.945 22.156 1 93.25 6 VAL B CA 1
ATOM 1435 C C . VAL B 1 6 ? -15.805 9.703 22.234 1 93.25 6 VAL B C 1
ATOM 1437 O O . VAL B 1 6 ? -15.961 8.977 21.25 1 93.25 6 VAL B O 1
ATOM 1440 N N . GLN B 1 7 ? -16.391 9.477 23.328 1 93.62 7 GLN B N 1
ATOM 1441 C CA . GLN B 1 7 ? -17.297 8.344 23.516 1 93.62 7 GLN B CA 1
ATOM 1442 C C . GLN B 1 7 ? -18.516 8.477 22.625 1 93.62 7 GLN B C 1
ATOM 1444 O O . GLN B 1 7 ? -18.984 7.484 22.047 1 93.62 7 GLN B O 1
ATOM 1449 N N . SER B 1 8 ? -19.047 9.656 22.594 1 94.19 8 SER B N 1
ATOM 1450 C CA . SER B 1 8 ? -20.188 9.898 21.719 1 94.19 8 SER B CA 1
ATOM 1451 C C . SER B 1 8 ? -19.828 9.625 20.266 1 94.19 8 SER B C 1
ATOM 1453 O O . SER B 1 8 ? -20.625 9.031 19.531 1 94.19 8 SER B O 1
ATOM 1455 N N . PHE B 1 9 ? -18.656 10.047 19.922 1 93.31 9 PHE B N 1
ATOM 1456 C CA . PHE B 1 9 ? -18.203 9.805 18.547 1 93.31 9 PHE B CA 1
ATOM 1457 C C . PHE B 1 9 ? -18.031 8.312 18.297 1 93.31 9 PHE B C 1
ATOM 1459 O O . PHE B 1 9 ? -18.391 7.816 17.219 1 93.31 9 PHE B O 1
ATOM 1466 N N . PHE B 1 10 ? -17.5 7.668 19.234 1 96.81 10 PHE B N 1
ATOM 1467 C CA . PHE B 1 10 ? -17.312 6.227 19.141 1 96.81 10 PHE B CA 1
ATOM 1468 C C . PHE B 1 10 ? -18.641 5.527 18.859 1 96.81 10 PHE B C 1
ATOM 1470 O O . PHE B 1 10 ? -18.734 4.66 18 1 96.81 10 PHE B O 1
ATOM 1477 N N . GLN B 1 11 ? -19.609 5.914 19.594 1 95.5 11 GLN B N 1
ATOM 1478 C CA . GLN B 1 11 ? -20.922 5.305 19.453 1 95.5 11 GLN B CA 1
ATOM 1479 C C . GLN B 1 11 ? -21.531 5.609 18.078 1 95.5 11 GLN B C 1
ATOM 1481 O O . GLN B 1 11 ? -22.188 4.758 17.484 1 95.5 11 GLN B O 1
ATOM 1486 N N . GLN B 1 12 ? -21.25 6.793 17.625 1 95.19 12 GLN B N 1
ATOM 1487 C CA . GLN B 1 12 ? -21.75 7.188 16.312 1 95.19 12 GLN B CA 1
ATOM 1488 C C . GLN B 1 12 ? -21.062 6.398 15.195 1 95.19 12 GLN B C 1
ATOM 1490 O O . GLN B 1 12 ? -21.703 6.062 14.188 1 95.19 12 GLN B O 1
ATOM 1495 N N . VAL B 1 13 ? -19.828 6.188 15.375 1 96.06 13 VAL B N 1
ATOM 1496 C CA . VAL B 1 13 ? -19.031 5.484 14.367 1 96.06 13 VAL B CA 1
ATOM 1497 C C . VAL B 1 13 ? -19.391 4 14.375 1 96.06 13 VAL B C 1
ATOM 1499 O O . VAL B 1 13 ? -19.438 3.363 13.32 1 96.06 13 VAL B O 1
ATOM 1502 N N . ASP B 1 14 ? -19.641 3.492 15.57 1 97.19 14 ASP B N 1
ATOM 1503 C CA . ASP B 1 14 ? -20.016 2.09 15.727 1 97.19 14 ASP B CA 1
ATOM 1504 C C . ASP B 1 14 ? -21.453 1.851 15.266 1 97.19 14 ASP B C 1
ATOM 1506 O O . ASP B 1 14 ? -22.328 1.541 16.078 1 97.19 14 ASP B O 1
ATOM 1510 N N . ARG B 1 15 ? -21.688 1.771 14.07 1 95.38 15 ARG B N 1
ATOM 1511 C CA . ARG B 1 15 ? -23.016 1.758 13.469 1 95.38 15 ARG B CA 1
ATOM 1512 C C . ARG B 1 15 ? -23.75 0.472 13.812 1 95.38 15 ARG B C 1
ATOM 1514 O O . ARG B 1 15 ? -24.984 0.468 13.914 1 95.38 15 ARG B O 1
ATOM 1521 N N . ASP B 1 16 ? -23.078 -0.628 13.945 1 95.06 16 ASP B N 1
ATOM 1522 C CA . ASP B 1 16 ? -23.766 -1.888 14.234 1 95.06 16 ASP B CA 1
ATOM 1523 C C . ASP B 1 16 ? -23.828 -2.15 15.734 1 95.06 16 ASP B C 1
ATOM 1525 O O . ASP B 1 16 ? -24.234 -3.23 16.172 1 95.06 16 ASP B O 1
ATOM 1529 N N . ASN B 1 17 ? -23.344 -1.267 16.531 1 95.94 17 ASN B N 1
ATOM 1530 C CA . ASN B 1 17 ? -23.359 -1.316 17.984 1 95.94 17 ASN B CA 1
ATOM 1531 C C . ASN B 1 17 ? -22.688 -2.58 18.516 1 95.94 17 ASN B C 1
ATOM 1533 O O . ASN B 1 17 ? -23.203 -3.215 19.438 1 95.94 17 ASN B O 1
ATOM 1537 N N . SER B 1 18 ? -21.594 -2.951 17.922 1 95.88 18 SER B N 1
ATOM 1538 C CA . SER B 1 18 ? -20.875 -4.16 18.312 1 95.88 18 SER B CA 1
ATOM 1539 C C . SER B 1 18 ? -19.938 -3.893 19.484 1 95.88 18 SER B C 1
ATOM 1541 O O . SER B 1 18 ? -19.422 -4.828 20.109 1 95.88 18 SER B O 1
ATOM 1543 N N . GLY B 1 19 ? -19.688 -2.635 19.766 1 96.06 19 GLY B N 1
ATOM 1544 C CA . GLY B 1 19 ? -18.703 -2.275 20.781 1 96.06 19 GLY B CA 1
ATOM 1545 C C . GLY B 1 19 ? -17.297 -2.135 20.219 1 9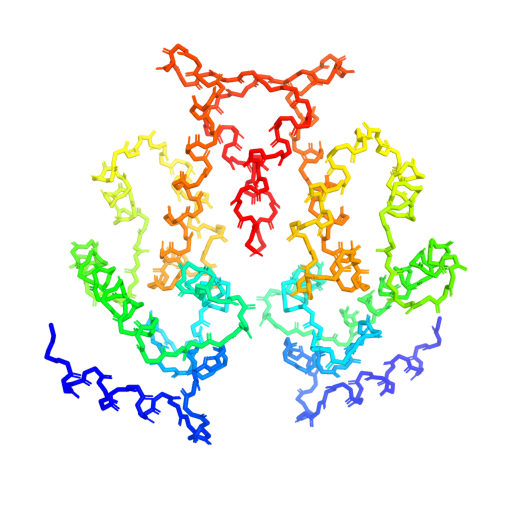6.06 19 GLY B C 1
ATOM 1546 O O . GLY B 1 19 ? -16.359 -1.879 20.969 1 96.06 19 GLY B O 1
ATOM 1547 N N . SER B 1 20 ? -17.125 -2.311 18.938 1 96.94 20 SER B N 1
ATOM 1548 C CA . SER B 1 20 ? -15.852 -2.131 18.25 1 96.94 20 SER B CA 1
ATOM 1549 C C . SER B 1 20 ? -16.047 -1.503 16.875 1 96.94 20 SER B C 1
ATOM 1551 O O . SER B 1 20 ? -17.141 -1.588 16.297 1 96.94 20 SER B O 1
ATOM 1553 N N . ILE B 1 21 ? -15.062 -0.826 16.422 1 97 21 ILE B N 1
ATOM 1554 C CA . ILE B 1 21 ? -15.148 -0.134 15.141 1 97 21 ILE B CA 1
ATOM 1555 C C . ILE B 1 21 ? -14.414 -0.94 14.07 1 97 21 ILE B C 1
ATOM 1557 O O . ILE B 1 21 ? -13.242 -1.285 14.242 1 97 21 ILE B O 1
ATOM 1561 N N . SER B 1 22 ? -15.102 -1.244 13.016 1 94.69 22 SER B N 1
ATOM 1562 C CA . SER B 1 22 ? -14.5 -1.911 11.867 1 94.69 22 SER B CA 1
ATOM 1563 C C . SER B 1 22 ? -13.844 -0.906 10.93 1 94.69 22 SER B C 1
ATOM 1565 O O . SER B 1 22 ? -14.078 0.299 11.039 1 94.69 22 SER B O 1
ATOM 1567 N N . PRO B 1 23 ? -13.023 -1.419 9.969 1 92.19 23 PRO B N 1
ATOM 1568 C CA . PRO B 1 23 ? -12.43 -0.516 8.984 1 92.19 23 PRO B CA 1
ATOM 1569 C C . PRO B 1 23 ? -13.469 0.235 8.164 1 92.19 23 PRO B C 1
ATOM 1571 O O . PRO B 1 23 ? -13.32 1.435 7.918 1 92.19 23 PRO B O 1
ATOM 1574 N N . MET B 1 24 ? -14.484 -0.442 7.832 1 91.19 24 MET B N 1
ATOM 1575 C CA . MET B 1 24 ? -15.539 0.174 7.027 1 91.19 24 MET B CA 1
ATOM 1576 C C . MET B 1 24 ? -16.266 1.247 7.82 1 91.19 24 MET B C 1
ATOM 1578 O O . MET B 1 24 ? -16.594 2.312 7.289 1 91.19 24 MET B O 1
ATOM 1582 N N . GLU B 1 25 ? -16.531 0.956 9.047 1 95.69 25 GLU B N 1
ATOM 1583 C CA . GLU B 1 25 ? -17.172 1.947 9.898 1 95.69 25 GLU B CA 1
ATOM 1584 C C . GLU B 1 25 ? -16.297 3.186 10.062 1 95.69 25 GLU B C 1
ATOM 1586 O O . GLU B 1 25 ? -16.797 4.312 10.016 1 95.69 25 GLU B O 1
ATOM 1591 N N . LEU B 1 26 ? -15.031 2.941 10.273 1 96.44 26 LEU B N 1
ATOM 1592 C CA . LEU B 1 26 ? -14.102 4.055 10.414 1 96.44 26 LEU B CA 1
ATOM 1593 C C . LEU B 1 26 ? -14.031 4.867 9.125 1 96.44 26 LEU B C 1
ATOM 1595 O O . LEU B 1 26 ? -14.031 6.102 9.156 1 96.44 26 LEU B O 1
ATOM 1599 N N . GLN B 1 27 ? -13.969 4.199 8.016 1 94.75 27 GLN B N 1
ATOM 1600 C CA . GLN B 1 27 ? -13.898 4.863 6.715 1 94.75 27 GLN B CA 1
ATOM 1601 C C . GLN B 1 27 ? -15.086 5.793 6.508 1 94.75 27 GLN B C 1
ATOM 1603 O O . GLN B 1 27 ? -14.938 6.902 5.988 1 94.75 27 GLN B O 1
ATOM 1608 N N . GLN B 1 28 ? -16.234 5.355 6.898 1 93.5 28 GLN B N 1
ATOM 1609 C CA . GLN B 1 28 ? -17.453 6.129 6.707 1 93.5 28 GLN B CA 1
ATOM 1610 C C . GLN B 1 28 ? -17.516 7.32 7.656 1 93.5 28 GLN B C 1
ATOM 1612 O O . GLN B 1 28 ? -18.219 8.297 7.395 1 93.5 28 GLN B O 1
ATOM 1617 N N . ALA B 1 29 ? -16.797 7.207 8.711 1 94.69 29 ALA B N 1
ATOM 1618 C CA . ALA B 1 29 ? -16.844 8.242 9.742 1 94.69 29 ALA B CA 1
ATOM 1619 C C . ALA B 1 29 ? -15.883 9.383 9.43 1 94.69 29 ALA B C 1
ATOM 1621 O O . ALA B 1 29 ? -16.109 10.523 9.828 1 94.69 29 ALA B O 1
ATOM 1622 N N . LEU B 1 30 ? -14.82 9.031 8.766 1 95.25 30 LEU B N 1
ATOM 1623 C CA . LEU B 1 30 ? -13.789 10.023 8.492 1 95.25 30 LEU B CA 1
ATOM 1624 C C . LEU B 1 30 ? -14.016 10.688 7.141 1 95.25 30 LEU B C 1
ATOM 1626 O O . LEU B 1 30 ? -14.438 10.031 6.184 1 95.25 30 LEU B O 1
ATOM 1630 N N . HIS B 1 31 ? -13.656 11.953 7.105 1 92.5 31 HIS B N 1
ATOM 1631 C CA . HIS B 1 31 ? -13.844 12.742 5.887 1 92.5 31 HIS B CA 1
ATOM 1632 C C . HIS B 1 31 ? -12.523 13.32 5.398 1 92.5 31 HIS B C 1
ATOM 1634 O O . HIS B 1 31 ? -11.68 13.727 6.207 1 92.5 31 HIS B O 1
ATOM 1640 N N . ASN B 1 32 ? -12.414 13.383 4.055 1 93.81 32 ASN B N 1
ATOM 1641 C CA . ASN B 1 32 ? -11.156 13.844 3.473 1 93.81 32 ASN B CA 1
ATOM 1642 C C . ASN B 1 32 ? -11.305 15.219 2.828 1 93.81 32 ASN B C 1
ATOM 1644 O O . ASN B 1 32 ? -10.383 15.695 2.162 1 93.81 32 ASN B O 1
ATOM 1648 N N . GLY B 1 33 ? -12.469 15.812 2.98 1 90.06 33 GLY B N 1
ATOM 1649 C CA . GLY B 1 33 ? -12.703 17.141 2.426 1 90.06 33 GLY B CA 1
ATOM 1650 C C . GLY B 1 33 ? -13.195 17.109 0.99 1 90.06 33 GLY B C 1
ATOM 1651 O O . GLY B 1 33 ? -13.469 18.141 0.399 1 90.06 33 GLY B O 1
ATOM 1652 N N . LEU B 1 34 ? -13.211 15.969 0.415 1 92.56 34 LEU B N 1
ATOM 1653 C CA . LEU B 1 34 ? -13.742 15.758 -0.93 1 92.56 34 LEU B CA 1
ATOM 1654 C C . LEU B 1 34 ? -14.977 14.859 -0.898 1 92.56 34 LEU B C 1
ATOM 1656 O O . LEU B 1 34 ? -15.352 14.359 0.162 1 92.56 34 LEU B O 1
ATOM 1660 N N . SER B 1 35 ? -15.586 14.742 -2.029 1 88.81 35 SER B N 1
ATOM 1661 C CA . SER B 1 35 ? -16.812 13.945 -2.125 1 88.81 35 SER B CA 1
ATOM 1662 C C . SER B 1 35 ? -16.484 12.469 -2.305 1 88.81 35 SER B C 1
ATOM 1664 O O . SER B 1 35 ? -17.375 11.664 -2.59 1 88.81 35 SER B O 1
ATOM 1666 N N . THR B 1 36 ? -15.242 12.125 -2.119 1 88.81 36 THR B N 1
ATOM 1667 C CA . THR B 1 36 ? -14.844 10.734 -2.27 1 88.81 36 THR B CA 1
ATOM 1668 C C . THR B 1 36 ? -14.719 10.055 -0.908 1 88.81 36 THR B C 1
ATOM 1670 O O . THR B 1 36 ? -14.609 10.727 0.118 1 88.81 36 THR B O 1
ATOM 1673 N N . GLN B 1 37 ? -14.75 8.773 -0.937 1 89.12 37 GLN B N 1
ATOM 1674 C CA . GLN B 1 37 ? -14.539 8.008 0.286 1 89.12 37 GLN B CA 1
ATOM 1675 C C . GLN B 1 37 ? -13.117 8.188 0.807 1 89.12 37 GLN B C 1
ATOM 1677 O O . GLN B 1 37 ? -12.18 8.367 0.023 1 89.12 37 GLN B O 1
ATOM 1682 N N . PHE B 1 38 ? -13.055 8.109 2.154 1 94.69 38 PHE B N 1
ATOM 1683 C CA . PHE B 1 38 ? -11.727 8.133 2.768 1 94.69 38 PHE B CA 1
ATOM 1684 C C . PHE B 1 38 ? -10.875 6.984 2.264 1 94.69 38 PHE B C 1
ATOM 1686 O O . PHE B 1 38 ? -11.367 5.875 2.061 1 94.69 38 PHE B O 1
ATOM 1693 N N . ASN B 1 39 ? -9.594 7.266 2.029 1 92.81 39 ASN B N 1
ATOM 1694 C CA . ASN B 1 39 ? -8.664 6.281 1.493 1 92.81 39 ASN B CA 1
ATOM 1695 C C . ASN B 1 39 ? -8.555 5.059 2.402 1 92.81 39 ASN B C 1
ATOM 1697 O O . ASN B 1 39 ? -8.125 5.176 3.553 1 92.81 39 ASN B O 1
ATOM 1701 N N . MET B 1 40 ? -8.906 3.957 1.812 1 89.69 40 MET B N 1
ATOM 1702 C CA . MET B 1 40 ? -8.891 2.734 2.611 1 89.69 40 MET B CA 1
ATOM 1703 C C . MET B 1 40 ? -7.469 2.389 3.045 1 89.69 40 MET B C 1
ATOM 1705 O O . MET B 1 40 ? -7.262 1.86 4.137 1 89.69 40 MET B O 1
ATOM 1709 N N . LYS B 1 41 ? -6.5 2.717 2.252 1 91.56 41 LYS B N 1
ATOM 1710 C CA . LYS B 1 41 ? -5.113 2.465 2.633 1 91.56 41 LYS B CA 1
ATOM 1711 C C . LYS B 1 41 ? -4.738 3.244 3.891 1 91.56 41 LYS B C 1
ATOM 1713 O O . LYS B 1 41 ? -4.047 2.723 4.77 1 91.56 41 LYS B O 1
ATOM 1718 N N . THR B 1 42 ? -5.215 4.426 3.945 1 95.81 42 THR B N 1
ATOM 1719 C CA . THR B 1 42 ? -4.965 5.246 5.125 1 95.81 42 THR B CA 1
ATOM 1720 C C . THR B 1 42 ? -5.684 4.676 6.344 1 95.81 42 THR B C 1
ATOM 1722 O O . THR B 1 42 ? -5.137 4.668 7.445 1 95.81 42 THR B O 1
ATOM 1725 N N . ILE B 1 43 ? -6.855 4.184 6.129 1 95 43 ILE B N 1
ATOM 1726 C CA . ILE B 1 43 ? -7.629 3.555 7.195 1 95 43 ILE B CA 1
ATOM 1727 C C . ILE B 1 43 ? -6.855 2.369 7.762 1 95 43 ILE B C 1
ATOM 1729 O O . ILE B 1 43 ? -6.672 2.266 8.977 1 95 43 ILE B O 1
ATOM 1733 N N . GLU B 1 44 ? -6.391 1.588 6.902 1 91.56 44 GLU B N 1
ATOM 1734 C CA . GLU B 1 44 ? -5.676 0.386 7.32 1 91.56 44 GLU B CA 1
ATOM 1735 C C . GLU B 1 44 ? -4.375 0.738 8.039 1 91.56 44 GLU B C 1
ATOM 1737 O O . GLU B 1 44 ? -4.008 0.088 9.023 1 91.56 44 GLU B O 1
ATOM 1742 N N . LEU B 1 45 ? -3.766 1.712 7.512 1 93.44 45 LEU B N 1
ATOM 1743 C CA . LEU B 1 45 ? -2.549 2.203 8.148 1 93.44 45 LEU B CA 1
ATOM 1744 C C . LEU B 1 45 ? -2.828 2.65 9.578 1 93.44 45 LEU B C 1
ATOM 1746 O O . LEU B 1 45 ? -2.148 2.219 10.516 1 93.44 45 LEU B O 1
ATOM 1750 N N . MET B 1 46 ? -3.877 3.445 9.734 1 95.38 46 MET B N 1
ATOM 1751 C CA . MET B 1 46 ? -4.215 3.961 11.055 1 95.38 46 MET B CA 1
ATOM 1752 C C . MET B 1 46 ? -4.66 2.836 11.984 1 95.38 46 MET B C 1
ATOM 1754 O O . MET B 1 46 ? -4.266 2.795 13.148 1 95.38 46 MET B O 1
ATOM 1758 N N . MET B 1 47 ? -5.387 1.954 11.461 1 94.12 47 MET B N 1
ATOM 1759 C CA . MET B 1 47 ? -5.844 0.829 12.273 1 94.12 47 MET B CA 1
ATOM 1760 C C . MET B 1 47 ? -4.664 -0.025 12.727 1 94.12 47 MET B C 1
ATOM 1762 O O . MET B 1 47 ? -4.605 -0.438 13.891 1 94.12 47 MET B O 1
ATOM 1766 N N . ALA B 1 48 ? -3.828 -0.219 11.836 1 91.06 48 ALA B N 1
ATOM 1767 C CA . ALA B 1 48 ? -2.654 -1.02 12.172 1 91.06 48 ALA B CA 1
ATOM 1768 C C . ALA B 1 48 ? -1.829 -0.35 13.266 1 91.06 48 ALA B C 1
ATOM 1770 O O . ALA B 1 48 ? -1.238 -1.028 14.109 1 91.06 48 ALA B O 1
ATOM 1771 N N . MET B 1 49 ? -1.819 0.902 13.312 1 93.5 49 MET B N 1
ATOM 1772 C CA . MET B 1 49 ? -1.025 1.662 14.273 1 93.5 49 MET B CA 1
ATOM 1773 C C . MET B 1 49 ? -1.619 1.555 15.68 1 93.5 49 MET B C 1
ATOM 1775 O O . MET B 1 49 ? -0.887 1.565 16.672 1 93.5 49 MET B O 1
ATOM 1779 N N . PHE B 1 50 ? -2.893 1.373 15.727 1 95.62 50 PHE B N 1
ATOM 1780 C CA . PHE B 1 50 ? -3.5 1.538 17.047 1 95.62 50 PHE B CA 1
ATOM 1781 C C . PHE B 1 50 ? -4.211 0.261 17.469 1 95.62 50 PHE B C 1
ATOM 1783 O O . PHE B 1 50 ? -4.656 0.149 18.609 1 95.62 50 PHE B O 1
ATOM 1790 N N . ASP B 1 51 ? -4.332 -0.641 16.547 1 93 51 ASP B N 1
ATOM 1791 C CA . ASP B 1 51 ? -4.934 -1.925 16.891 1 93 51 ASP B CA 1
ATOM 1792 C C . ASP B 1 51 ? -3.967 -2.789 17.688 1 93 51 ASP B C 1
ATOM 1794 O O . ASP B 1 51 ? -3.379 -3.732 17.156 1 93 51 ASP B O 1
ATOM 1798 N N . ARG B 1 52 ? -3.932 -2.67 18.922 1 90 52 ARG B N 1
ATOM 1799 C CA . ARG B 1 52 ? -2.93 -3.258 19.797 1 90 52 ARG B CA 1
ATOM 1800 C C . ARG B 1 52 ? -3.127 -4.766 19.922 1 90 52 ARG B C 1
ATOM 1802 O O . ARG B 1 52 ? -2.156 -5.516 20.062 1 90 52 ARG B O 1
ATOM 1809 N N . ASP B 1 53 ? -4.332 -5.227 19.922 1 90.25 53 ASP B N 1
ATOM 1810 C CA . ASP B 1 53 ? -4.562 -6.652 20.141 1 90.25 53 ASP B CA 1
ATOM 1811 C C . ASP B 1 53 ? -4.656 -7.398 18.812 1 90.25 53 ASP B C 1
ATOM 1813 O O . ASP B 1 53 ? -4.945 -8.594 18.781 1 90.25 53 ASP B O 1
ATOM 1817 N N . LEU B 1 54 ? -4.555 -6.691 17.656 1 85.88 54 LEU B N 1
ATOM 1818 C CA . LEU B 1 54 ? -4.441 -7.238 16.312 1 85.88 54 LEU B CA 1
ATOM 1819 C C . LEU B 1 54 ? -5.684 -8.047 15.945 1 85.88 54 LEU B C 1
ATOM 1821 O O . LEU B 1 54 ? -5.578 -9.086 15.297 1 85.88 54 LEU B O 1
ATOM 1825 N N . ASN B 1 55 ? -6.793 -7.562 16.406 1 87.31 55 ASN B N 1
ATOM 1826 C CA . ASN B 1 55 ? -8.008 -8.312 16.109 1 87.31 55 ASN B CA 1
ATOM 1827 C C . ASN B 1 55 ? -8.758 -7.719 14.922 1 87.31 55 ASN B C 1
ATOM 1829 O O . ASN B 1 55 ? -9.828 -8.203 14.547 1 87.31 55 ASN B O 1
ATOM 1833 N N . GLY B 1 56 ? -8.266 -6.582 14.406 1 87.75 56 GLY B N 1
ATOM 1834 C CA . GLY B 1 56 ? -8.82 -6.039 13.172 1 87.75 56 GLY B CA 1
ATOM 1835 C C . GLY B 1 56 ? -9.898 -5 13.406 1 87.75 56 GLY B C 1
ATOM 1836 O O . GLY B 1 56 ? -10.422 -4.414 12.461 1 87.75 56 GLY B O 1
ATOM 1837 N N . THR B 1 57 ? -10.25 -4.828 14.672 1 93.62 57 THR B N 1
ATOM 1838 C CA . THR B 1 57 ? -11.219 -3.799 15.031 1 93.62 57 THR B CA 1
ATOM 1839 C C . THR B 1 57 ? -10.648 -2.877 16.109 1 93.62 57 THR B C 1
ATOM 1841 O O . THR B 1 57 ? -9.547 -3.109 16.609 1 93.62 57 THR B O 1
ATOM 1844 N N . MET B 1 58 ? -11.422 -1.783 16.312 1 96.31 58 MET B N 1
ATOM 1845 C CA . MET B 1 58 ? -10.922 -0.812 17.281 1 96.31 58 MET B CA 1
ATOM 1846 C C . MET B 1 58 ? -11.828 -0.749 18.5 1 96.31 58 MET B C 1
ATOM 1848 O O . MET B 1 58 ? -13.031 -0.499 18.375 1 96.31 58 MET B O 1
ATOM 1852 N N . SER B 1 59 ? -11.234 -1.054 19.641 1 96.81 59 SER B N 1
ATOM 1853 C CA . SER B 1 59 ? -11.922 -0.781 20.906 1 96.81 59 SER B CA 1
ATOM 1854 C C . SER B 1 59 ? -11.945 0.713 21.203 1 96.81 59 SER B C 1
ATOM 1856 O O . SER B 1 59 ? -11.305 1.505 20.5 1 96.81 59 SER B O 1
ATOM 1858 N N . PHE B 1 60 ? -12.727 0.985 22.266 1 96.06 60 PHE B N 1
ATOM 1859 C CA . PHE B 1 60 ? -12.852 2.4 22.594 1 96.06 60 PHE B CA 1
ATOM 1860 C C . PHE B 1 60 ? -11.492 2.996 22.938 1 96.06 60 PHE B C 1
ATOM 1862 O O . PHE B 1 60 ? -11.125 4.062 22.438 1 96.06 60 PHE B O 1
ATOM 1869 N N . PRO B 1 61 ? -10.719 2.387 23.719 1 96.12 61 PRO B N 1
ATOM 1870 C CA . PRO B 1 61 ? -9.414 2.977 24.047 1 96.12 61 PRO B CA 1
ATOM 1871 C C . PRO B 1 61 ? -8.539 3.162 22.797 1 96.12 61 PRO B C 1
ATOM 1873 O O . PRO B 1 61 ? -7.887 4.199 22.656 1 96.12 61 PRO B O 1
ATOM 1876 N N . GLU B 1 62 ? -8.531 2.225 21.938 1 97.12 62 GLU B N 1
ATOM 1877 C CA . GLU B 1 62 ? -7.77 2.328 20.688 1 97.12 62 GLU B CA 1
ATOM 1878 C C . GLU B 1 62 ? -8.289 3.473 19.828 1 97.12 62 GLU B C 1
ATOM 1880 O O . GLU B 1 62 ? -7.5 4.25 19.281 1 97.12 62 GLU B O 1
ATOM 1885 N N . PHE B 1 63 ? -9.578 3.494 19.828 1 97.06 63 PHE B N 1
ATOM 1886 C CA . PHE B 1 63 ? -10.211 4.539 19.031 1 97.06 63 PHE B CA 1
ATOM 1887 C C . PHE B 1 63 ? -9.875 5.918 19.578 1 97.06 63 PHE B C 1
ATOM 1889 O O . PHE B 1 63 ? -9.641 6.859 18.828 1 97.06 63 PHE B O 1
ATOM 1896 N N . SER B 1 64 ? -9.938 6 20.812 1 96.62 64 SER B N 1
ATOM 1897 C CA . SER B 1 64 ? -9.656 7.285 21.453 1 96.62 64 SER B CA 1
ATOM 1898 C C . SER B 1 64 ? -8.266 7.793 21.078 1 96.62 64 SER B C 1
ATOM 1900 O O . SER B 1 64 ? -8.086 8.984 20.812 1 96.62 64 SER B O 1
ATOM 1902 N N . GLN B 1 65 ? -7.34 6.934 21.062 1 96.44 65 GLN B N 1
ATOM 1903 C CA . GLN B 1 65 ? -5.988 7.301 20.656 1 96.44 65 GLN B CA 1
ATOM 1904 C C . GLN B 1 65 ? -5.938 7.684 19.172 1 96.44 65 GLN B C 1
ATOM 1906 O O . GLN B 1 65 ? -5.32 8.688 18.812 1 96.44 65 GLN B O 1
ATOM 1911 N N . LEU B 1 66 ? -6.57 6.906 18.359 1 96.81 66 LEU B N 1
ATOM 1912 C CA . LEU B 1 66 ? -6.633 7.203 16.938 1 96.81 66 LEU B CA 1
ATOM 1913 C C . LEU B 1 66 ? -7.27 8.57 16.688 1 96.81 66 LEU B C 1
ATOM 1915 O O . LEU B 1 66 ? -6.797 9.336 15.852 1 96.81 66 LEU B O 1
ATOM 1919 N N . PHE B 1 67 ? -8.281 8.797 17.422 1 95.56 67 PHE B N 1
ATOM 1920 C CA . PHE B 1 67 ? -9 10.055 17.281 1 95.56 67 PHE B CA 1
ATOM 1921 C C . PHE B 1 67 ? -8.07 11.234 17.562 1 95.56 67 PHE B C 1
ATOM 1923 O O . PHE B 1 67 ? -8.07 12.219 16.812 1 95.56 67 PHE B O 1
ATOM 1930 N N . GLY B 1 68 ? -7.363 11.117 18.609 1 95.88 68 GLY B N 1
ATOM 1931 C CA . GLY B 1 68 ? -6.387 12.148 18.906 1 95.88 68 GLY B CA 1
ATOM 1932 C C . GLY B 1 68 ? -5.344 12.312 17.812 1 95.88 68 GLY B C 1
ATOM 1933 O O . GLY B 1 68 ? -4.977 13.438 17.469 1 95.88 68 GLY B O 1
ATOM 1934 N N . TYR B 1 69 ? -4.906 11.234 17.281 1 96.44 69 TYR B N 1
ATOM 1935 C CA . TYR B 1 69 ? -3.957 11.219 16.172 1 96.44 69 TYR B CA 1
ATOM 1936 C C . TYR B 1 69 ? -4.527 11.945 14.953 1 96.44 69 TYR B C 1
ATOM 1938 O O . TYR B 1 69 ? -3.852 12.773 14.344 1 96.44 69 TYR B O 1
ATOM 1946 N N . VAL B 1 70 ? -5.754 11.695 14.648 1 96.38 70 VAL B N 1
ATOM 1947 C CA . VAL B 1 70 ? -6.426 12.312 13.508 1 96.38 70 VAL B CA 1
ATOM 1948 C C . VAL B 1 70 ? -6.562 13.812 13.734 1 96.38 70 VAL B C 1
ATOM 1950 O O . VAL B 1 70 ? -6.355 14.609 12.812 1 96.38 70 VAL B O 1
ATOM 1953 N N . GLN B 1 71 ? -6.891 14.125 14.906 1 95.75 71 GLN B N 1
ATOM 1954 C CA . GLN B 1 71 ? -7.023 15.539 15.227 1 95.75 71 GLN B CA 1
ATOM 1955 C C . GLN B 1 71 ? -5.703 16.281 15.039 1 95.75 71 GLN B C 1
ATOM 1957 O O . GLN B 1 71 ? -5.676 17.406 14.539 1 95.75 71 GLN B O 1
ATOM 1962 N N . GLN B 1 72 ? -4.668 15.664 15.438 1 96.88 72 GLN B N 1
ATOM 1963 C CA . GLN B 1 72 ? -3.35 16.266 15.258 1 96.88 72 GLN B CA 1
ATOM 1964 C C . GLN B 1 72 ? -3.037 16.469 13.781 1 96.88 72 GLN B C 1
ATOM 1966 O O . GLN B 1 72 ? -2.527 17.516 13.383 1 96.88 72 GLN B O 1
ATOM 1971 N N . TRP B 1 73 ? -3.357 15.523 13.016 1 97.06 73 TRP B N 1
ATOM 1972 C CA . TRP B 1 73 ? -3.133 15.609 11.578 1 97.06 73 TRP B CA 1
ATOM 1973 C C . TRP B 1 73 ? -4.004 16.688 10.953 1 97.06 73 TRP B C 1
ATOM 1975 O O . TRP B 1 73 ? -3.576 17.391 10.031 1 97.06 73 TRP B O 1
ATOM 1985 N N . MET B 1 74 ? -5.234 16.75 11.438 1 96.31 74 MET B N 1
ATOM 1986 C CA . MET B 1 74 ? -6.133 17.781 10.922 1 96.31 74 MET B CA 1
ATOM 1987 C C . MET B 1 74 ? -5.566 19.172 11.18 1 96.31 74 MET B C 1
ATOM 1989 O O . MET B 1 74 ? -5.59 20.031 10.297 1 96.31 74 MET B O 1
ATOM 1993 N N . ASN B 1 75 ? -5.066 19.359 12.336 1 96.38 75 ASN B N 1
ATOM 1994 C CA . ASN B 1 75 ? -4.457 20.641 12.672 1 96.38 75 ASN B CA 1
ATOM 1995 C C . ASN B 1 75 ? -3.252 20.938 11.781 1 96.38 75 ASN B C 1
ATOM 1997 O O . ASN B 1 75 ? -3.098 22.047 11.289 1 96.38 75 ASN B O 1
ATOM 2001 N N . CYS B 1 76 ? -2.469 19.953 11.625 1 95.75 76 CYS B N 1
ATOM 2002 C CA . CYS B 1 76 ? -1.301 20.094 10.758 1 95.75 76 CYS B CA 1
ATOM 2003 C C . CYS B 1 76 ? -1.716 20.406 9.328 1 95.75 76 CYS B C 1
ATOM 2005 O O . CYS B 1 76 ? -1.164 21.312 8.703 1 95.75 76 CYS B O 1
ATOM 2007 N N . PHE B 1 77 ? -2.682 19.688 8.852 1 97.31 77 PHE B N 1
ATOM 2008 C CA . PHE B 1 77 ? -3.18 19.844 7.488 1 97.31 77 PHE B CA 1
ATOM 2009 C C . PHE B 1 77 ? -3.689 21.266 7.258 1 97.31 77 PHE B C 1
ATOM 2011 O O . PHE B 1 77 ? -3.373 21.891 6.242 1 97.31 77 PHE B O 1
ATOM 2018 N N . ARG B 1 78 ? -4.414 21.781 8.188 1 96.5 78 ARG B N 1
ATOM 2019 C CA . ARG B 1 78 ? -5.008 23.109 8.086 1 96.5 78 ARG B CA 1
ATOM 2020 C C . ARG B 1 78 ? -3.93 24.188 8.031 1 96.5 78 ARG B C 1
ATOM 2022 O O . ARG B 1 78 ? -4.098 25.219 7.359 1 96.5 78 ARG B O 1
ATOM 2029 N N . GLN B 1 79 ? -2.887 23.953 8.68 1 96.94 79 GLN B N 1
ATOM 2030 C CA . GLN B 1 79 ? -1.778 24.891 8.695 1 96.94 79 GLN B CA 1
ATOM 2031 C C . GLN B 1 79 ? -1.161 25.031 7.305 1 96.94 79 GLN B C 1
ATOM 2033 O O . GLN B 1 79 ? -0.71 26.125 6.93 1 96.94 79 GLN B O 1
ATOM 2038 N N . PHE B 1 80 ? -1.22 24 6.551 1 97.06 80 PHE B N 1
ATOM 2039 C CA . PHE B 1 80 ? -0.507 24.016 5.281 1 97.06 80 PHE B CA 1
ATOM 2040 C C . PHE B 1 80 ? -1.473 24.234 4.121 1 97.06 80 PHE B C 1
ATOM 2042 O O . PHE B 1 80 ? -1.053 24.562 3.01 1 97.06 80 PHE B O 1
ATOM 2049 N N . ASP B 1 81 ? -2.732 23.938 4.449 1 97.06 81 ASP B N 1
ATOM 2050 C CA . ASP B 1 81 ? -3.758 24.297 3.473 1 97.06 81 ASP B CA 1
ATOM 2051 C C . ASP B 1 81 ? -4.066 25.781 3.523 1 97.06 81 ASP B C 1
ATOM 2053 O O . ASP B 1 81 ? -5.16 26.188 3.928 1 97.06 81 ASP B O 1
ATOM 2057 N N . GLN B 1 82 ? -3.246 26.562 2.93 1 95.31 82 GLN B N 1
ATOM 2058 C CA . GLN B 1 82 ? -3.246 28.016 3.096 1 95.31 82 GLN B CA 1
ATOM 2059 C C . GLN B 1 82 ? -4.484 28.641 2.461 1 95.31 82 GLN B C 1
ATOM 2061 O O . GLN B 1 82 ? -5.031 29.609 2.984 1 95.31 82 GLN B O 1
ATOM 2066 N N . ASP B 1 83 ? -4.973 28.109 1.316 1 95.31 83 ASP B N 1
ATOM 2067 C CA . ASP B 1 83 ? -6.129 28.688 0.647 1 95.31 83 ASP B CA 1
ATOM 2068 C C . ASP B 1 83 ? -7.43 28.078 1.157 1 95.31 83 ASP B C 1
ATOM 2070 O O . ASP B 1 83 ? -8.508 28.359 0.63 1 95.31 83 ASP B O 1
ATOM 2074 N N . ARG B 1 84 ? -7.289 27.188 2.145 1 95.38 84 ARG B N 1
ATOM 2075 C CA . ARG B 1 84 ? -8.422 26.531 2.791 1 95.38 84 ARG B CA 1
ATOM 2076 C C . ARG B 1 84 ? -9.328 25.859 1.763 1 95.38 84 ARG B C 1
ATOM 2078 O O . ARG B 1 84 ? -10.555 25.953 1.849 1 95.38 84 ARG B O 1
ATOM 2085 N N . SER B 1 85 ? -8.641 25.234 0.753 1 94.56 85 SER B N 1
ATOM 2086 C CA . SER B 1 85 ? -9.367 24.562 -0.315 1 94.56 85 SER B CA 1
ATOM 2087 C C . SER B 1 85 ? -9.812 23.156 0.112 1 94.56 85 SER B C 1
ATOM 2089 O O . SER B 1 85 ? -10.641 22.531 -0.549 1 94.56 85 SER B O 1
ATOM 2091 N N . GLY B 1 86 ? -9.211 22.656 1.189 1 95.44 86 GLY B N 1
ATOM 2092 C CA . GLY B 1 86 ? -9.484 21.281 1.605 1 95.44 86 GLY B CA 1
ATOM 2093 C C . GLY B 1 86 ? -8.531 20.281 0.989 1 95.44 86 GLY B C 1
ATOM 2094 O O . GLY B 1 86 ? -8.648 19.078 1.227 1 95.44 86 GLY B O 1
ATOM 2095 N N . THR B 1 87 ? -7.617 20.766 0.193 1 96.88 87 THR B N 1
ATOM 2096 C CA . THR B 1 87 ? -6.586 19.938 -0.425 1 96.88 87 THR B CA 1
ATOM 2097 C C . THR B 1 87 ? -5.227 20.625 -0.35 1 96.88 87 THR B C 1
ATOM 2099 O O . THR B 1 87 ? -5.145 21.812 -0.05 1 96.88 87 THR B O 1
ATOM 2102 N N . ILE B 1 88 ? -4.242 19.844 -0.549 1 97.25 88 ILE B N 1
ATOM 2103 C CA . ILE B 1 88 ? -2.873 20.344 -0.521 1 97.25 88 ILE B CA 1
ATOM 2104 C C . ILE B 1 88 ? -2.334 20.453 -1.945 1 97.25 88 ILE B C 1
ATOM 2106 O O . ILE B 1 88 ? -2.297 19.469 -2.678 1 97.25 88 ILE B O 1
ATOM 2110 N N . SER B 1 89 ? -1.981 21.703 -2.324 1 96.25 89 SER B N 1
ATOM 2111 C CA . SER B 1 89 ? -1.37 21.938 -3.631 1 96.25 89 SER B CA 1
ATOM 2112 C C . SER B 1 89 ? 0.107 21.562 -3.623 1 96.25 89 SER B C 1
ATOM 2114 O O . SER B 1 89 ? 0.664 21.234 -2.572 1 96.25 89 SER B O 1
ATOM 2116 N N . CYS B 1 90 ? 0.716 21.656 -4.828 1 96.5 90 CYS B N 1
ATOM 2117 C CA . CYS B 1 90 ? 2.131 21.312 -4.953 1 96.5 90 CYS B CA 1
ATOM 2118 C C . CYS B 1 90 ? 2.986 22.234 -4.082 1 96.5 90 CYS B C 1
ATOM 2120 O O . CYS B 1 90 ? 3.855 21.766 -3.348 1 96.5 90 CYS B O 1
ATOM 2122 N N . ASN B 1 91 ? 2.723 23.5 -4.133 1 96.38 91 ASN B N 1
ATOM 2123 C CA . ASN B 1 91 ? 3.473 24.469 -3.338 1 96.38 91 ASN B CA 1
ATOM 2124 C C . ASN B 1 91 ? 3.262 24.25 -1.842 1 96.38 91 ASN B C 1
ATOM 2126 O O . ASN B 1 91 ? 4.207 24.344 -1.057 1 96.38 91 ASN B O 1
ATOM 2130 N N . GLU B 1 92 ? 2.053 23.984 -1.505 1 97.94 92 GLU B N 1
ATOM 2131 C CA . GLU B 1 92 ? 1.741 23.734 -0.104 1 97.94 92 GLU B CA 1
ATOM 2132 C C . GLU B 1 92 ? 2.412 22.453 0.381 1 97.94 92 GLU B C 1
ATOM 2134 O O . GLU B 1 92 ? 2.889 22.375 1.516 1 97.94 92 GLU B O 1
ATOM 2139 N N . MET B 1 93 ? 2.418 21.484 -0.519 1 97.88 93 MET B N 1
ATOM 2140 C CA . MET B 1 93 ? 3.082 20.234 -0.189 1 97.88 93 MET B CA 1
ATOM 2141 C C . MET B 1 93 ? 4.57 20.453 0.057 1 97.88 93 MET B C 1
ATOM 2143 O O . MET B 1 93 ? 5.129 19.938 1.027 1 97.88 93 MET B O 1
ATOM 2147 N N . GLN B 1 94 ? 5.16 21.219 -0.783 1 97.44 94 GLN B N 1
ATOM 2148 C CA . GLN B 1 94 ? 6.578 21.531 -0.627 1 97.44 94 GLN B CA 1
ATOM 2149 C C . GLN B 1 94 ? 6.848 22.203 0.717 1 97.44 94 GLN B C 1
ATOM 2151 O O . GLN B 1 94 ? 7.789 21.828 1.423 1 97.44 94 GLN B O 1
ATOM 2156 N N . THR B 1 95 ? 6.051 23.125 1.068 1 97.38 95 THR B N 1
ATOM 2157 C CA . THR B 1 95 ? 6.188 23.844 2.334 1 97.38 95 THR B CA 1
ATOM 2158 C C . THR B 1 95 ? 6.02 22.891 3.512 1 97.38 95 THR B C 1
ATOM 2160 O O . THR B 1 95 ? 6.805 22.922 4.461 1 97.38 95 THR B O 1
ATOM 2163 N N . ALA B 1 96 ? 5.023 22.047 3.402 1 97.81 96 ALA B N 1
ATOM 2164 C CA . ALA B 1 96 ? 4.742 21.094 4.473 1 97.81 96 ALA B CA 1
ATOM 2165 C C . ALA B 1 96 ? 5.922 20.156 4.695 1 97.81 96 ALA B C 1
ATOM 2167 O O . ALA B 1 96 ? 6.441 20.062 5.809 1 97.81 96 ALA B O 1
ATOM 2168 N N . LEU B 1 97 ? 6.371 19.516 3.629 1 98.12 97 LEU B N 1
ATOM 2169 C CA . LEU B 1 97 ? 7.422 18.516 3.748 1 98.12 97 LEU B CA 1
ATOM 2170 C C . LEU B 1 97 ? 8.734 19.156 4.18 1 98.12 97 LEU B C 1
ATOM 2172 O O . LEU B 1 97 ? 9.492 18.562 4.957 1 98.12 97 LEU B O 1
ATOM 2176 N N . THR B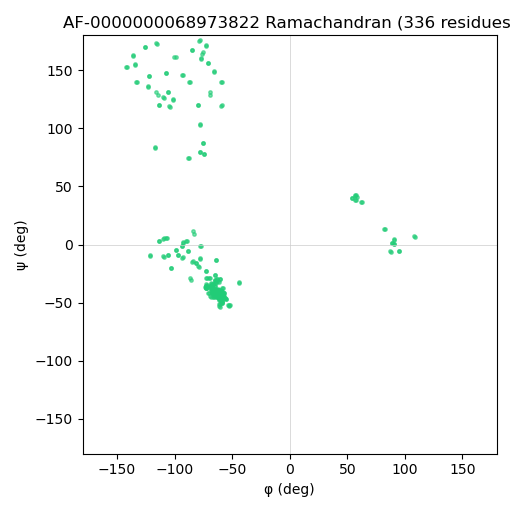 1 98 ? 8.969 20.359 3.74 1 97.5 98 THR B N 1
ATOM 2177 C CA . THR B 1 98 ? 10.141 21.094 4.195 1 97.5 98 THR B CA 1
ATOM 2178 C C . THR B 1 98 ? 10.07 21.359 5.695 1 97.5 98 THR B C 1
ATOM 2180 O O . THR B 1 98 ? 11.062 21.188 6.41 1 97.5 98 THR B O 1
ATOM 2183 N N . SER B 1 99 ? 8.938 21.734 6.129 1 96.94 99 SER B N 1
ATOM 2184 C CA . SER B 1 99 ? 8.75 22 7.555 1 96.94 99 SER B CA 1
ATOM 2185 C C . SER B 1 99 ? 8.953 20.734 8.383 1 96.94 99 SER B C 1
ATOM 2187 O O . SER B 1 99 ? 9.32 20.812 9.555 1 96.94 99 SER B O 1
ATOM 2189 N N . PHE B 1 100 ? 8.648 19.578 7.793 1 96.5 100 PHE B N 1
ATOM 2190 C CA . PHE B 1 100 ? 8.812 18.312 8.477 1 96.5 100 PHE B CA 1
ATOM 2191 C C . PHE B 1 100 ? 10.273 17.891 8.484 1 96.5 100 PHE B C 1
ATOM 2193 O O . PHE B 1 100 ? 10.641 16.891 9.109 1 96.5 100 PHE B O 1
ATOM 2200 N N . GLY B 1 101 ? 11.109 18.531 7.707 1 95.31 101 GLY B N 1
ATOM 2201 C CA . GLY B 1 101 ? 12.539 18.25 7.699 1 95.31 101 GLY B CA 1
ATOM 2202 C C . GLY B 1 101 ? 13 17.547 6.438 1 95.31 101 GLY B C 1
ATOM 2203 O O . GLY B 1 101 ? 14.156 17.141 6.336 1 95.31 101 GLY B O 1
ATOM 2204 N N . PHE B 1 102 ? 12.055 17.453 5.559 1 96.06 102 PHE B N 1
ATOM 2205 C CA . PHE B 1 102 ? 12.438 16.812 4.297 1 96.06 102 PHE B CA 1
ATOM 2206 C C . PHE B 1 102 ? 13.031 17.844 3.338 1 96.06 102 PHE B C 1
ATOM 2208 O O . PHE B 1 102 ? 12.586 19 3.301 1 96.06 102 PHE B O 1
ATOM 2215 N N . ARG B 1 103 ? 14.039 17.484 2.658 1 92.5 103 ARG B N 1
ATOM 2216 C CA . ARG B 1 103 ? 14.625 18.297 1.601 1 92.5 103 ARG B CA 1
ATOM 2217 C C . ARG B 1 103 ? 14.523 17.609 0.249 1 92.5 103 ARG B C 1
ATOM 2219 O O . ARG B 1 103 ? 15.484 16.984 -0.21 1 92.5 103 ARG B O 1
ATOM 2226 N N . LEU B 1 104 ? 13.43 17.75 -0.351 1 97.19 104 LEU B N 1
ATOM 2227 C CA . LEU B 1 104 ? 13.109 17.078 -1.607 1 97.19 104 LEU B CA 1
ATOM 2228 C C . LEU B 1 104 ? 13.133 18.078 -2.77 1 97.19 104 LEU B C 1
ATOM 2230 O O . LEU B 1 104 ? 12.781 19.25 -2.598 1 97.19 104 LEU B O 1
ATOM 2234 N N . SER B 1 105 ? 13.5 17.641 -3.891 1 97.38 105 SER B N 1
ATOM 2235 C CA . SER B 1 105 ? 13.484 18.469 -5.086 1 97.38 105 SER B CA 1
ATOM 2236 C C . SER B 1 105 ? 12.062 18.75 -5.543 1 97.38 105 SER B C 1
ATOM 2238 O O . SER B 1 105 ? 11.141 17.984 -5.242 1 97.38 105 SER B O 1
ATOM 2240 N N . PRO B 1 106 ? 11.867 19.844 -6.281 1 96.69 106 PRO B N 1
ATOM 2241 C CA . PRO B 1 106 ? 10.539 20.141 -6.832 1 96.69 106 PRO B CA 1
ATOM 2242 C C . PRO B 1 106 ? 10.016 19.031 -7.734 1 96.69 106 PRO B C 1
ATOM 2244 O O . PRO B 1 106 ? 8.82 18.734 -7.727 1 96.69 106 PRO B O 1
ATOM 2247 N N . GLN B 1 107 ? 10.906 18.469 -8.469 1 96.62 107 GLN B N 1
ATOM 2248 C CA . GLN B 1 107 ? 10.516 17.359 -9.344 1 96.62 107 GLN B CA 1
ATOM 2249 C C . GLN B 1 107 ? 9.969 16.188 -8.539 1 96.62 107 GLN B C 1
ATOM 2251 O O . GLN B 1 107 ? 8.977 15.57 -8.938 1 96.62 107 GLN B O 1
ATOM 2256 N N . PHE B 1 108 ? 10.586 15.922 -7.457 1 97.81 108 PHE B N 1
ATOM 2257 C CA . PHE B 1 108 ? 10.141 14.805 -6.641 1 97.81 108 PHE B CA 1
ATOM 2258 C C . PHE B 1 108 ? 8.82 15.125 -5.949 1 97.81 108 PHE B C 1
ATOM 2260 O O . PHE B 1 108 ? 7.965 14.25 -5.793 1 97.81 108 PHE B O 1
ATOM 2267 N N . ILE B 1 109 ? 8.641 16.344 -5.512 1 97.81 109 ILE B N 1
ATOM 2268 C CA . ILE B 1 109 ? 7.371 16.766 -4.93 1 97.81 109 ILE B CA 1
ATOM 2269 C C . ILE B 1 109 ? 6.242 16.531 -5.934 1 97.81 109 ILE B C 1
ATOM 2271 O O . ILE B 1 109 ? 5.176 16.031 -5.574 1 97.81 109 ILE B O 1
ATOM 2275 N N . ASN B 1 110 ? 6.465 16.875 -7.137 1 96.38 110 ASN B N 1
ATOM 2276 C CA . ASN B 1 110 ? 5.484 16.641 -8.188 1 96.38 110 ASN B CA 1
ATOM 2277 C C . ASN B 1 110 ? 5.195 15.156 -8.359 1 96.38 110 ASN B C 1
ATOM 2279 O O . ASN B 1 110 ? 4.051 14.766 -8.602 1 96.38 110 ASN B O 1
ATOM 2283 N N . LEU B 1 111 ? 6.23 14.383 -8.258 1 95.94 111 LEU B N 1
ATOM 2284 C CA . LEU B 1 111 ? 6.062 12.938 -8.336 1 95.94 111 LEU B CA 1
ATOM 2285 C C . LEU B 1 111 ? 5.172 12.43 -7.207 1 95.94 111 LEU B C 1
ATOM 2287 O O . LEU B 1 111 ? 4.289 11.602 -7.43 1 95.94 111 LEU B O 1
ATOM 2291 N N . LEU B 1 112 ? 5.418 12.922 -5.996 1 97.12 112 LEU B N 1
ATOM 2292 C CA . LEU B 1 112 ? 4.602 12.531 -4.852 1 97.12 112 LEU B CA 1
ATOM 2293 C C . LEU B 1 112 ? 3.137 12.883 -5.086 1 97.12 112 LEU B C 1
ATOM 2295 O O . LEU B 1 112 ? 2.246 12.078 -4.816 1 97.12 112 LEU B O 1
ATOM 2299 N N . ILE B 1 113 ? 2.922 14.039 -5.582 1 96.44 113 ILE B N 1
ATOM 2300 C CA . ILE B 1 113 ? 1.558 14.484 -5.84 1 96.44 113 ILE B CA 1
ATOM 2301 C C . ILE B 1 113 ? 0.891 13.547 -6.844 1 96.44 113 ILE B C 1
ATOM 2303 O O . ILE B 1 113 ? -0.224 13.078 -6.617 1 96.44 113 ILE B O 1
ATOM 2307 N N . ARG B 1 114 ? 1.568 13.25 -7.863 1 93.31 114 ARG B N 1
ATOM 2308 C CA . ARG B 1 114 ? 1.017 12.383 -8.891 1 93.31 114 ARG B CA 1
ATOM 2309 C C . ARG B 1 114 ? 0.726 10.992 -8.336 1 93.31 114 ARG B C 1
ATOM 2311 O O . ARG B 1 114 ? -0.3 10.391 -8.656 1 93.31 114 ARG B O 1
ATOM 2318 N N . LYS B 1 115 ? 1.582 10.562 -7.543 1 93.94 115 LYS B N 1
ATOM 2319 C CA . LYS B 1 115 ? 1.487 9.203 -7.02 1 93.94 115 LYS B CA 1
ATOM 2320 C C . LYS B 1 115 ? 0.365 9.086 -5.992 1 93.94 115 LYS B C 1
ATOM 2322 O O . LYS B 1 115 ? -0.324 8.07 -5.934 1 93.94 115 LYS B O 1
ATOM 2327 N N . PHE B 1 116 ? 0.144 10.086 -5.199 1 95.06 116 PHE B N 1
ATOM 2328 C CA . PHE B 1 116 ? -0.751 9.953 -4.059 1 95.06 116 PHE B CA 1
ATOM 2329 C C . PHE B 1 116 ? -2.076 10.656 -4.324 1 95.06 116 PHE B C 1
ATOM 2331 O O . PHE B 1 116 ? -3.018 10.539 -3.537 1 95.06 116 PHE B O 1
ATOM 2338 N N . ASP B 1 117 ? -2.129 11.383 -5.383 1 93.25 117 ASP B N 1
ATOM 2339 C CA . ASP B 1 117 ? -3.369 12.039 -5.77 1 93.25 117 ASP B CA 1
ATOM 2340 C C . ASP B 1 117 ? -4.332 11.062 -6.43 1 93.25 117 ASP B C 1
ATOM 2342 O O . ASP B 1 117 ? -4.254 10.828 -7.641 1 93.25 117 ASP B O 1
ATOM 2346 N N . ARG B 1 118 ? -5.328 10.594 -5.77 1 87.25 118 ARG B N 1
ATOM 2347 C CA . ARG B 1 118 ? -6.262 9.586 -6.266 1 87.25 118 ARG B CA 1
ATOM 2348 C C . ARG B 1 118 ? -7.293 10.211 -7.199 1 87.25 118 ARG B C 1
ATOM 2350 O O . ARG B 1 118 ? -7.949 9.5 -7.973 1 87.25 118 ARG B O 1
ATOM 2357 N N . THR B 1 119 ? -7.41 11.539 -7.066 1 85.69 119 THR B N 1
ATOM 2358 C CA . THR B 1 119 ? -8.438 12.219 -7.844 1 85.69 119 THR B CA 1
ATOM 2359 C C . THR B 1 119 ? -7.867 12.727 -9.164 1 85.69 119 THR B C 1
ATOM 2361 O O . THR B 1 119 ? -8.617 13.133 -10.055 1 85.69 119 THR B O 1
ATOM 2364 N N . LYS B 1 120 ? -6.52 12.695 -9.336 1 87.25 120 LYS B N 1
ATOM 2365 C CA . LYS B 1 120 ? -5.812 13.141 -10.531 1 87.25 120 LYS B CA 1
ATOM 2366 C C . LYS B 1 120 ? -6.141 14.602 -10.852 1 87.25 120 LYS B C 1
ATOM 2368 O O . LYS B 1 120 ? -6.398 14.938 -12.008 1 87.25 120 LYS B O 1
ATOM 2373 N N . ARG B 1 121 ? -6.176 15.414 -9.836 1 89.31 121 ARG B N 1
ATOM 2374 C CA . ARG B 1 121 ? -6.477 16.828 -10 1 89.31 121 ARG B CA 1
ATOM 2375 C C . ARG B 1 121 ? -5.27 17.688 -9.648 1 89.31 121 ARG B C 1
ATOM 2377 O O . ARG B 1 121 ? -5.375 18.922 -9.562 1 89.31 121 ARG B O 1
ATOM 2384 N N . GLY B 1 122 ? -4.211 17.031 -9.336 1 91.06 122 GLY B N 1
ATOM 2385 C CA . GLY B 1 122 ? -2.992 17.766 -9.023 1 91.06 122 GLY B CA 1
ATOM 2386 C C . GLY B 1 122 ? -2.947 18.266 -7.598 1 91.06 122 GLY B C 1
ATOM 2387 O O . GLY B 1 122 ? -2.213 19.203 -7.285 1 91.06 122 GLY B O 1
ATOM 2388 N N . GLN B 1 123 ? -3.828 17.766 -6.785 1 93.19 123 GLN B N 1
ATOM 2389 C CA . GLN B 1 123 ? -3.914 18.125 -5.371 1 93.19 123 GLN B CA 1
ATOM 2390 C C . GLN B 1 123 ? -4.07 16.891 -4.5 1 93.19 123 GLN B C 1
ATOM 2392 O O . GLN B 1 123 ? -4.57 15.859 -4.961 1 93.19 123 GLN B O 1
ATOM 2397 N N . ILE B 1 124 ? -3.646 17.031 -3.27 1 95.94 124 ILE B N 1
ATOM 2398 C CA . ILE B 1 124 ? -3.693 15.883 -2.361 1 95.94 124 ILE B CA 1
ATOM 2399 C C . ILE B 1 124 ? -4.766 16.125 -1.296 1 95.94 124 ILE B C 1
ATOM 2401 O O . ILE B 1 124 ? -4.785 17.172 -0.648 1 95.94 124 ILE B O 1
ATOM 2405 N N . ALA B 1 125 ? -5.652 15.156 -1.178 1 96.94 125 ALA B N 1
ATOM 2406 C CA . ALA B 1 125 ? -6.672 15.211 -0.133 1 96.94 125 ALA B CA 1
ATOM 2407 C C . ALA B 1 125 ? -6.078 14.867 1.231 1 96.94 125 ALA B C 1
ATOM 2409 O O . ALA B 1 125 ? -4.953 14.375 1.318 1 96.94 125 ALA B O 1
ATOM 2410 N N . PHE B 1 126 ? -6.789 15.188 2.201 1 97 126 PHE B N 1
ATOM 2411 C CA . PHE B 1 126 ? -6.359 15.039 3.588 1 97 126 PHE B CA 1
ATOM 2412 C C . PHE B 1 126 ? -5.875 13.617 3.857 1 97 126 PHE B C 1
ATOM 2414 O O . PHE B 1 126 ? -4.77 13.422 4.371 1 97 126 PHE B O 1
ATOM 2421 N N . ASP B 1 127 ? -6.641 12.586 3.535 1 97.19 127 ASP B N 1
ATOM 2422 C CA . ASP B 1 127 ? -6.328 11.18 3.781 1 97.19 127 ASP B CA 1
ATOM 2423 C C . ASP B 1 127 ? -5.074 10.758 3.02 1 97.19 127 ASP B C 1
ATOM 2425 O O . ASP B 1 127 ? -4.211 10.07 3.57 1 97.19 127 ASP B O 1
ATOM 2429 N N . ASP B 1 128 ? -4.957 11.242 1.837 1 96.69 128 ASP B N 1
ATOM 2430 C CA . ASP B 1 128 ? -3.795 10.914 1.017 1 96.69 128 ASP B CA 1
ATOM 2431 C C . ASP B 1 128 ? -2.541 11.609 1.535 1 96.69 128 ASP B C 1
ATOM 2433 O O . ASP B 1 128 ? -1.433 11.086 1.414 1 96.69 128 ASP B O 1
ATOM 2437 N N . PHE B 1 129 ? -2.791 12.812 2.037 1 97.81 129 PHE B N 1
ATOM 2438 C CA . PHE B 1 129 ? -1.691 13.547 2.646 1 97.81 129 PHE B CA 1
ATOM 2439 C C . PHE B 1 129 ? -1.095 12.766 3.811 1 97.81 129 PHE B C 1
ATOM 2441 O O . PHE B 1 129 ? 0.126 12.617 3.908 1 97.81 129 PHE B O 1
ATOM 2448 N N . ILE B 1 130 ? -1.932 12.25 4.66 1 97.31 130 ILE B N 1
ATOM 2449 C CA . ILE B 1 130 ? -1.485 11.453 5.793 1 97.31 130 ILE B CA 1
ATOM 2450 C C . ILE B 1 130 ? -0.698 10.242 5.297 1 97.31 130 ILE B C 1
ATOM 2452 O O . ILE B 1 130 ? 0.414 9.984 5.762 1 97.31 130 ILE B O 1
ATOM 2456 N N . TYR B 1 131 ? -1.285 9.547 4.371 1 96.69 131 TYR B N 1
ATOM 2457 C CA . TYR B 1 131 ? -0.671 8.336 3.836 1 96.69 131 TYR B CA 1
ATOM 2458 C C . TYR B 1 131 ? 0.703 8.633 3.248 1 96.69 131 TYR B C 1
ATOM 2460 O O . TYR B 1 131 ? 1.672 7.926 3.525 1 96.69 131 TYR B O 1
ATOM 2468 N N . CYS B 1 132 ? 0.771 9.688 2.521 1 97.5 132 CYS B N 1
ATOM 2469 C CA . CYS B 1 132 ? 2.018 10.102 1.884 1 97.5 132 CYS B CA 1
ATOM 2470 C C . CYS B 1 132 ? 3.096 10.383 2.924 1 97.5 132 CYS B C 1
ATOM 2472 O O . CYS B 1 132 ? 4.215 9.875 2.814 1 97.5 132 CYS B O 1
ATOM 2474 N N . CYS B 1 133 ? 2.75 11.18 3.873 1 97.62 133 CYS B N 1
ATOM 2475 C CA . CYS B 1 133 ? 3.717 11.578 4.891 1 97.62 133 CYS B CA 1
ATOM 2476 C C . CYS B 1 133 ? 4.215 10.367 5.668 1 97.62 133 CYS B C 1
ATOM 2478 O O . CYS B 1 133 ? 5.406 10.258 5.965 1 97.62 133 CYS B O 1
ATOM 2480 N N . VAL B 1 134 ? 3.32 9.461 5.977 1 96.5 134 VAL B N 1
ATOM 2481 C CA . VAL B 1 134 ? 3.707 8.273 6.738 1 96.5 134 VAL B CA 1
ATOM 2482 C C . VAL B 1 134 ? 4.602 7.379 5.883 1 96.5 134 VAL B C 1
ATOM 2484 O O . VAL B 1 134 ? 5.609 6.859 6.363 1 96.5 134 VAL B O 1
ATOM 2487 N N . CYS B 1 135 ? 4.234 7.172 4.66 1 97.12 135 CYS B N 1
ATOM 2488 C CA . CYS B 1 135 ? 5.078 6.402 3.754 1 97.12 135 CYS B CA 1
ATOM 2489 C C . CYS B 1 135 ? 6.477 7.004 3.672 1 97.12 135 CYS B C 1
ATOM 2491 O O . CYS B 1 135 ? 7.473 6.289 3.779 1 97.12 135 CYS B O 1
ATOM 2493 N N . LEU B 1 136 ? 6.523 8.312 3.51 1 97.69 136 LEU B N 1
ATOM 2494 C CA . LEU B 1 136 ? 7.797 9.008 3.396 1 97.69 136 LEU B CA 1
ATOM 2495 C C . LEU B 1 136 ? 8.625 8.836 4.664 1 97.69 136 LEU B C 1
ATOM 2497 O O . LEU B 1 136 ? 9.836 8.578 4.59 1 97.69 136 LEU B O 1
ATOM 2501 N N . GLN B 1 137 ? 8.031 9.016 5.719 1 97.06 137 GLN B N 1
ATOM 2502 C CA . GLN B 1 137 ? 8.734 8.859 6.988 1 97.06 137 GLN B CA 1
ATOM 2503 C C . GLN B 1 137 ? 9.289 7.445 7.133 1 97.06 137 GLN B C 1
ATOM 2505 O O . GLN B 1 137 ? 10.453 7.27 7.504 1 97.06 137 GLN B O 1
ATOM 2510 N N . ASN B 1 138 ? 8.438 6.438 6.887 1 97.06 138 ASN B N 1
ATOM 2511 C CA . ASN B 1 138 ? 8.867 5.047 7 1 97.06 138 ASN B CA 1
ATOM 2512 C C . ASN B 1 138 ? 10.039 4.746 6.074 1 97.06 138 ASN B C 1
ATOM 2514 O O . ASN B 1 138 ? 11.016 4.125 6.488 1 97.06 138 ASN B O 1
ATOM 2518 N N . LEU B 1 139 ? 9.945 5.195 4.875 1 97.75 139 LEU B N 1
ATOM 2519 C CA . LEU B 1 139 ? 11.008 4.949 3.904 1 97.75 139 LEU B CA 1
ATOM 2520 C C . LEU B 1 139 ? 12.281 5.688 4.297 1 97.75 139 LEU B C 1
ATOM 2522 O O . LEU B 1 139 ? 13.383 5.152 4.148 1 97.75 139 LEU B O 1
ATOM 2526 N N . THR B 1 140 ? 12.117 6.914 4.789 1 97.44 140 THR B N 1
ATOM 2527 C CA . THR B 1 140 ? 13.273 7.68 5.234 1 97.44 140 THR B CA 1
ATOM 2528 C C . THR B 1 140 ? 13.977 6.977 6.391 1 97.44 140 THR B C 1
ATOM 2530 O O . THR B 1 140 ? 15.203 6.848 6.395 1 97.44 140 THR B O 1
ATOM 2533 N N . ASN B 1 141 ? 13.195 6.488 7.344 1 97.19 141 ASN B N 1
ATOM 2534 C CA . ASN B 1 141 ? 13.766 5.75 8.461 1 97.19 141 ASN B CA 1
ATOM 2535 C C . ASN B 1 141 ? 14.523 4.512 7.992 1 97.19 141 ASN B C 1
ATOM 2537 O O . ASN B 1 141 ? 15.609 4.219 8.492 1 97.19 141 ASN B O 1
ATOM 2541 N N . ALA B 1 142 ? 13.961 3.846 7.074 1 97.12 142 ALA B N 1
ATOM 2542 C CA . ALA B 1 142 ? 14.602 2.645 6.539 1 97.12 142 ALA B CA 1
ATOM 2543 C C . ALA B 1 142 ? 15.883 2.99 5.789 1 97.12 142 ALA B C 1
ATOM 2545 O O . ALA B 1 142 ? 16.875 2.275 5.891 1 97.12 142 ALA B O 1
ATOM 2546 N N . PHE B 1 143 ? 15.828 4.059 5.039 1 97.69 143 PHE B N 1
ATOM 2547 C CA . PHE B 1 143 ? 16.969 4.512 4.262 1 97.69 143 PHE B CA 1
ATOM 2548 C C . PHE B 1 143 ? 18.125 4.895 5.176 1 97.69 143 PHE B C 1
ATOM 2550 O O . PHE B 1 143 ? 19.281 4.582 4.887 1 97.69 143 PHE B O 1
ATOM 2557 N N . MET B 1 144 ? 17.797 5.52 6.234 1 96 144 MET B N 1
ATOM 2558 C CA . MET B 1 144 ? 18.812 6.078 7.137 1 96 144 MET B CA 1
ATOM 2559 C C . MET B 1 144 ? 19.641 4.969 7.77 1 96 144 MET B C 1
ATOM 2561 O O . MET B 1 144 ? 20.797 5.188 8.125 1 96 144 MET B O 1
ATOM 2565 N N . VAL B 1 145 ? 19.062 3.793 7.879 1 96.25 145 VAL B N 1
ATOM 2566 C CA . VAL B 1 145 ? 19.781 2.646 8.422 1 96.25 145 VAL B CA 1
ATOM 2567 C C . VAL B 1 145 ? 21 2.338 7.555 1 96.25 145 VAL B C 1
ATOM 2569 O O . VAL B 1 145 ? 22.031 1.917 8.062 1 96.25 145 VAL B O 1
ATOM 2572 N N . TYR B 1 146 ? 20.938 2.631 6.312 1 95.62 146 TYR B N 1
ATOM 2573 C CA . TYR B 1 146 ? 21.984 2.248 5.367 1 95.62 146 TYR B CA 1
ATOM 2574 C C . TYR B 1 146 ? 22.766 3.467 4.898 1 95.62 146 TYR B C 1
ATOM 2576 O O . TYR B 1 146 ? 23.766 3.334 4.195 1 95.62 146 TYR B O 1
ATOM 2584 N N . ASP B 1 147 ? 22.234 4.625 5.254 1 94.88 147 ASP B N 1
ATOM 2585 C CA . ASP B 1 147 ? 22.969 5.867 5.023 1 94.88 147 ASP B CA 1
ATOM 2586 C C . ASP B 1 147 ? 23.875 6.191 6.199 1 94.88 147 ASP B C 1
ATOM 2588 O O . ASP B 1 147 ? 23.672 7.188 6.895 1 94.88 147 ASP B O 1
ATOM 2592 N N . ILE B 1 148 ? 24.906 5.449 6.23 1 90.31 148 ILE B N 1
ATOM 2593 C CA . ILE B 1 148 ? 25.781 5.438 7.402 1 90.31 148 ILE B CA 1
ATOM 2594 C C . ILE B 1 148 ? 26.422 6.816 7.586 1 90.31 148 ILE B C 1
ATOM 2596 O O . ILE B 1 148 ? 26.5 7.324 8.703 1 90.31 148 ILE B O 1
ATOM 2600 N N . ASN B 1 149 ? 26.828 7.453 6.562 1 90.75 149 ASN B N 1
ATOM 2601 C CA . ASN B 1 149 ? 27.531 8.727 6.633 1 90.75 149 ASN B CA 1
ATOM 2602 C C . ASN B 1 149 ? 26.547 9.906 6.629 1 90.75 149 ASN B C 1
ATOM 2604 O O . ASN B 1 149 ? 26.969 11.062 6.695 1 90.75 149 ASN B O 1
ATOM 2608 N N . ARG B 1 150 ? 25.297 9.594 6.453 1 90.94 150 ARG B N 1
ATOM 2609 C CA . ARG B 1 150 ? 24.25 10.609 6.43 1 90.94 150 ARG B CA 1
ATOM 2610 C C . ARG B 1 150 ? 24.516 11.648 5.348 1 90.94 150 ARG B C 1
ATOM 2612 O O . ARG B 1 150 ? 24.422 12.852 5.598 1 90.94 150 ARG B O 1
ATOM 2619 N N . ASN B 1 151 ? 25.016 11.164 4.219 1 91.75 151 ASN B N 1
ATOM 2620 C CA . ASN B 1 151 ? 25.328 12.039 3.094 1 91.75 151 ASN B CA 1
ATOM 2621 C C . ASN B 1 151 ? 24.312 11.867 1.956 1 91.75 151 ASN B C 1
ATOM 2623 O O . ASN B 1 151 ? 24.531 12.383 0.856 1 91.75 151 ASN B O 1
ATOM 2627 N N . GLY B 1 152 ? 23.281 11.086 2.176 1 92.44 152 GLY B N 1
ATOM 2628 C CA . GLY B 1 152 ? 22.234 10.938 1.183 1 92.44 152 GLY B CA 1
ATOM 2629 C C . GLY B 1 152 ? 22.484 9.797 0.21 1 92.44 152 GLY B C 1
ATOM 2630 O O . GLY B 1 152 ? 21.766 9.648 -0.778 1 92.44 152 GLY B O 1
ATOM 2631 N N . PHE B 1 153 ? 23.547 9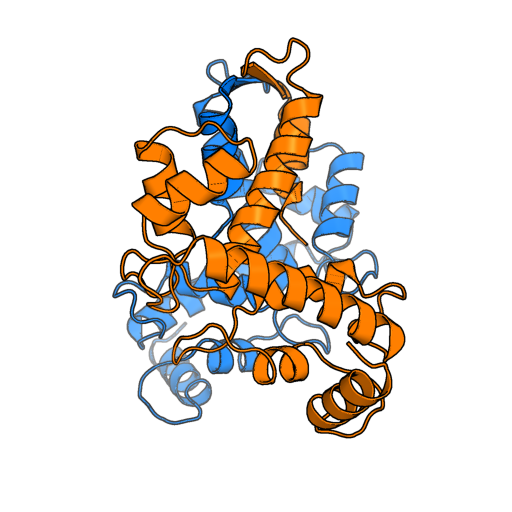.039 0.449 1 93.62 153 PHE B N 1
ATOM 2632 C CA . PHE B 1 153 ? 23.859 7.867 -0.349 1 93.62 153 PHE B CA 1
ATOM 2633 C C . PHE B 1 153 ? 23.781 6.602 0.494 1 93.62 153 PHE B C 1
ATOM 2635 O O . PHE B 1 153 ? 24.281 6.566 1.624 1 93.62 153 PHE B O 1
ATOM 2642 N N . ALA B 1 154 ? 23.078 5.629 -0.042 1 96 154 ALA B N 1
ATOM 2643 C CA . ALA B 1 154 ? 22.984 4.355 0.665 1 96 154 ALA B CA 1
ATOM 2644 C C . ALA B 1 154 ? 23.219 3.182 -0.286 1 96 154 ALA B C 1
ATOM 2646 O O . ALA B 1 154 ? 22.781 3.213 -1.438 1 96 154 ALA B O 1
ATOM 2647 N N . GLN B 1 155 ? 23.938 2.229 0.228 1 95.12 155 GLN B N 1
ATOM 2648 C CA . GLN B 1 155 ? 24.156 0.994 -0.52 1 95.12 155 GLN B CA 1
ATOM 2649 C C . GLN B 1 155 ? 23.328 -0.15 0.059 1 95.12 155 GLN B C 1
ATOM 2651 O O . GLN B 1 155 ? 23.359 -0.389 1.269 1 95.12 155 GLN B O 1
ATOM 2656 N N . PHE B 1 156 ? 22.656 -0.824 -0.826 1 97.06 156 PHE B N 1
ATOM 2657 C CA . PHE B 1 156 ? 21.781 -1.916 -0.411 1 97.06 156 PHE B CA 1
ATOM 2658 C C . PHE B 1 156 ? 22.172 -3.215 -1.107 1 97.06 156 PHE B C 1
ATOM 2660 O O . PHE B 1 156 ? 22.469 -3.219 -2.305 1 97.06 156 PHE B O 1
ATOM 2667 N N . HIS B 1 157 ? 22.156 -4.234 -0.211 1 97.06 157 HIS B N 1
ATOM 2668 C CA . HIS B 1 157 ? 21.969 -5.539 -0.833 1 97.06 157 HIS B CA 1
ATOM 2669 C C . HIS B 1 157 ? 20.5 -5.758 -1.22 1 97.06 157 HIS B C 1
ATOM 2671 O O . HIS B 1 157 ? 19.609 -5.098 -0.681 1 97.06 157 HIS B O 1
ATOM 2677 N N . TYR B 1 158 ? 20.359 -6.672 -2.113 1 97.38 158 TYR B N 1
ATOM 2678 C CA . TYR B 1 158 ? 19.047 -6.871 -2.717 1 97.38 158 TYR B CA 1
ATOM 2679 C C . TYR B 1 158 ? 17.969 -7.055 -1.647 1 97.38 158 TYR B C 1
ATOM 2681 O O . TYR B 1 158 ? 17 -6.301 -1.603 1 97.38 158 TYR B O 1
ATOM 2689 N N . GLU B 1 159 ? 18.125 -7.938 -0.703 1 97.56 159 GLU B N 1
ATOM 2690 C CA . GLU B 1 159 ? 17.125 -8.203 0.32 1 97.56 159 GLU B CA 1
ATOM 2691 C C . GLU B 1 159 ? 17 -7.039 1.295 1 97.56 159 GLU B C 1
ATOM 2693 O O . GLU B 1 159 ? 15.93 -6.812 1.873 1 97.56 159 GLU B O 1
ATOM 2698 N N . GLN B 1 160 ? 18.109 -6.312 1.472 1 97.38 160 GLN B N 1
ATOM 2699 C CA . GLN B 1 160 ? 18.062 -5.117 2.305 1 97.38 160 GLN B CA 1
ATOM 2700 C C . GLN B 1 160 ? 17.156 -4.051 1.683 1 97.38 160 GLN B C 1
ATOM 2702 O O . GLN B 1 160 ? 16.344 -3.438 2.373 1 97.38 160 GLN B O 1
ATOM 2707 N N . PHE B 1 161 ? 17.375 -3.914 0.352 1 98.06 161 PHE B N 1
ATOM 2708 C CA . PHE B 1 161 ? 16.547 -2.971 -0.383 1 98.06 161 PHE B CA 1
ATOM 2709 C C . PHE B 1 161 ? 15.078 -3.359 -0.286 1 98.06 161 PHE B C 1
ATOM 2711 O O . PHE B 1 161 ? 14.219 -2.516 -0.004 1 98.06 161 PHE B O 1
ATOM 2718 N N . LEU B 1 162 ? 14.781 -4.605 -0.49 1 98.12 162 LEU B N 1
ATOM 2719 C CA . LEU B 1 162 ? 13.406 -5.086 -0.432 1 98.12 162 LEU B CA 1
ATOM 2720 C C . LEU B 1 162 ? 12.805 -4.844 0.947 1 98.12 162 LEU B C 1
ATOM 2722 O O . LEU B 1 162 ? 11.68 -4.359 1.06 1 98.12 162 LEU B O 1
ATOM 2726 N N . THR B 1 163 ? 13.523 -5.16 1.971 1 97.69 163 THR B N 1
ATOM 2727 C CA . THR B 1 163 ? 13.062 -4.988 3.344 1 97.69 163 THR B CA 1
ATOM 2728 C C . THR B 1 163 ? 12.758 -3.521 3.633 1 97.69 163 THR B C 1
ATOM 2730 O O . THR B 1 163 ? 11.719 -3.201 4.223 1 97.69 163 THR B O 1
ATOM 2733 N N . ALA B 1 164 ? 13.664 -2.67 3.197 1 97.25 164 ALA B N 1
ATOM 2734 C CA . ALA B 1 164 ? 13.477 -1.235 3.398 1 97.25 164 ALA B CA 1
ATOM 2735 C C . ALA B 1 164 ? 12.25 -0.731 2.65 1 97.25 164 ALA B C 1
ATOM 2737 O O . ALA B 1 164 ? 11.43 0.004 3.211 1 97.25 164 ALA B O 1
ATOM 2738 N N . ALA B 1 165 ? 12.117 -1.161 1.397 1 97.44 165 ALA B N 1
ATOM 2739 C CA . ALA B 1 165 ? 11.016 -0.705 0.553 1 97.44 165 ALA B CA 1
ATOM 2740 C C . ALA B 1 165 ? 9.672 -1.229 1.064 1 97.44 165 ALA B C 1
ATOM 2742 O O . ALA B 1 165 ? 8.664 -0.527 1.007 1 97.44 165 ALA B O 1
ATOM 2743 N N . LEU B 1 166 ? 9.648 -2.418 1.61 1 96.88 166 LEU B N 1
ATOM 2744 C CA . LEU B 1 166 ? 8.422 -3.07 2.064 1 96.88 166 LEU B CA 1
ATOM 2745 C C . LEU B 1 166 ? 7.965 -2.496 3.4 1 96.88 166 LEU B C 1
ATOM 2747 O O . LEU B 1 166 ? 6.91 -2.875 3.914 1 96.88 166 LEU B O 1
ATOM 2751 N N . SER B 1 167 ? 8.695 -1.561 3.947 1 94.44 167 SER B N 1
ATOM 2752 C CA . SER B 1 167 ? 8.344 -0.943 5.219 1 94.44 167 SER B CA 1
ATOM 2753 C C . SER B 1 167 ? 7.027 -0.172 5.109 1 94.44 167 SER B C 1
ATOM 2755 O O . SER B 1 167 ? 6.418 0.174 6.125 1 94.44 167 SER B O 1
ATOM 2757 N N . ILE B 1 168 ? 6.559 0.063 3.902 1 93.44 168 ILE B N 1
ATOM 2758 C CA . ILE B 1 168 ? 5.336 0.844 3.74 1 93.44 168 ILE B CA 1
ATOM 2759 C C . ILE B 1 168 ? 4.145 -0.094 3.576 1 93.44 168 ILE B C 1
ATOM 2761 O O . ILE B 1 168 ? 2.996 0.356 3.502 1 93.44 168 ILE B O 1
ATOM 2765 N N . ILE B 1 169 ? 4.477 -1.419 3.414 1 89.12 169 ILE B N 1
ATOM 2766 C CA . ILE B 1 169 ? 3.387 -2.387 3.371 1 89.12 169 ILE B CA 1
ATOM 2767 C C . ILE B 1 169 ? 2.908 -2.688 4.789 1 89.12 169 ILE B C 1
ATOM 2769 O O . ILE B 1 169 ? 3.703 -3.072 5.648 1 89.12 169 ILE B O 1
ATOM 2773 N N . ILE B 1 170 ? 1.646 -2.42 5.047 1 78.31 170 ILE B N 1
ATOM 2774 C CA . ILE B 1 170 ? 1.057 -2.59 6.371 1 78.31 170 ILE B CA 1
ATOM 2775 C C . ILE B 1 170 ? 0.288 -3.908 6.43 1 78.31 170 ILE B C 1
ATOM 2777 O O . ILE B 1 170 ? -0.282 -4.344 5.426 1 78.31 170 ILE B O 1
#

InterPro domains:
  IPR002048 EF-hand domain [PF13499] (5-67)
  IPR002048 EF-hand domain [PF13499] (72-130)
  IPR002048 EF-hand domain [PS50222] (1-36)
  IPR002048 EF-hand domain [PS50222] (68-103)
  IPR002048 EF-hand domain [SM00054] (5-33)
  IPR002048 EF-hand domain [SM00054] (42-70)
  IPR002048 EF-hand domain [SM00054] (72-100)
  IPR002048 EF-hand domain [SM00054] (108-136)
  IPR011992 EF-hand domain pair [SSF47473] (4-163)
  IPR018247 EF-Hand 1, calcium-binding site [PS00018] (14-26)
  IPR018247 EF-Hand 1, calcium-binding site [PS00018] (81-93)
  IPR051426 Peflin/Sorcin Calcium-Binding [PTHR46212] (4-168)